Protein AF-A0A357JBP2-F1 (afdb_monomer_lite)

Structure (mmCIF, N/CA/C/O backbone):
data_AF-A0A357JBP2-F1
#
_entry.id   AF-A0A357JBP2-F1
#
loop_
_atom_site.group_PDB
_atom_site.id
_atom_site.type_symbol
_atom_site.label_atom_id
_atom_site.label_alt_id
_atom_site.label_comp_id
_atom_site.label_asym_id
_atom_site.label_entity_id
_atom_site.label_seq_id
_atom_site.pdbx_PDB_ins_code
_atom_site.Cartn_x
_atom_site.Cartn_y
_atom_site.Cartn_z
_atom_site.occupancy
_atom_site.B_iso_or_equiv
_atom_site.auth_seq_id
_atom_site.auth_comp_id
_atom_site.auth_asym_id
_atom_site.auth_atom_id
_atom_site.pdbx_PDB_model_num
ATOM 1 N N . MET A 1 1 ? -6.336 33.467 81.982 1.00 49.62 1 MET A N 1
ATOM 2 C CA . MET A 1 1 ? -6.677 32.393 81.023 1.00 49.62 1 MET A CA 1
ATOM 3 C C . MET A 1 1 ? -5.885 32.685 79.768 1.00 49.62 1 MET A C 1
ATOM 5 O O . MET A 1 1 ? -5.974 33.802 79.282 1.00 49.62 1 MET A O 1
ATOM 9 N N . GLU A 1 2 ? -5.009 31.774 79.361 1.00 56.03 2 GLU A N 1
ATOM 10 C CA . GLU A 1 2 ? -3.875 32.089 78.484 1.00 56.03 2 GLU A CA 1
ATOM 11 C C . GLU A 1 2 ? -4.088 31.458 77.103 1.00 56.03 2 GLU A C 1
ATOM 13 O O . GLU A 1 2 ? -4.082 30.233 76.974 1.00 56.03 2 GLU A O 1
ATOM 18 N N . ASN A 1 3 ? -4.324 32.297 76.090 1.00 63.47 3 ASN A N 1
ATOM 19 C CA . ASN A 1 3 ? -4.306 31.889 74.687 1.00 63.47 3 ASN A CA 1
ATOM 20 C C . ASN A 1 3 ? -2.860 31.546 74.328 1.00 63.47 3 ASN A C 1
ATOM 22 O O . ASN A 1 3 ? -1.986 32.405 74.440 1.00 63.47 3 ASN A O 1
ATOM 26 N N . LYS A 1 4 ? -2.599 30.299 73.929 1.00 71.81 4 LYS A N 1
ATOM 27 C CA . LYS A 1 4 ? -1.259 29.874 73.515 1.00 71.81 4 LYS A CA 1
ATOM 28 C C . LYS A 1 4 ? -1.169 29.940 71.998 1.00 71.81 4 LYS A C 1
ATOM 30 O O . LYS A 1 4 ? -1.856 29.197 71.300 1.00 71.81 4 LYS A O 1
ATOM 35 N N . GLU A 1 5 ? -0.350 30.862 71.510 1.00 77.62 5 GLU A N 1
ATOM 36 C CA . GLU A 1 5 ? -0.024 30.981 70.094 1.00 77.62 5 GLU A CA 1
ATOM 37 C C . GLU A 1 5 ? 1.179 30.088 69.788 1.00 77.62 5 GLU A C 1
ATOM 39 O O . GLU A 1 5 ? 2.221 30.187 70.438 1.00 77.62 5 GLU A O 1
ATOM 44 N N . PHE A 1 6 ? 1.019 29.187 68.821 1.00 79.25 6 PHE A N 1
ATOM 45 C CA . PHE A 1 6 ? 2.083 28.296 68.378 1.00 79.25 6 PHE A CA 1
ATOM 46 C C . PHE A 1 6 ? 2.501 28.688 66.969 1.00 79.25 6 PHE A C 1
ATOM 48 O O . PHE A 1 6 ? 1.655 28.837 66.086 1.00 79.25 6 PHE A O 1
ATOM 55 N N . GLN A 1 7 ? 3.807 28.832 66.763 1.00 85.12 7 GLN A N 1
ATOM 56 C CA . GLN A 1 7 ? 4.388 29.025 65.442 1.00 85.12 7 GLN A CA 1
ATOM 57 C C . GLN A 1 7 ? 5.210 27.798 65.070 1.00 85.12 7 GLN A C 1
ATOM 59 O O . GLN A 1 7 ? 5.987 27.296 65.884 1.00 85.12 7 GLN A O 1
ATOM 64 N N . TYR A 1 8 ? 5.031 27.312 63.847 1.00 83.62 8 TYR A N 1
ATOM 65 C CA . TYR A 1 8 ? 5.852 26.246 63.287 1.00 83.62 8 TYR A CA 1
ATOM 66 C C . TYR A 1 8 ? 6.175 26.544 61.825 1.00 83.62 8 TYR A C 1
ATOM 68 O O . TYR A 1 8 ? 5.462 27.286 61.152 1.00 83.62 8 TYR A O 1
ATOM 76 N N . ILE A 1 9 ? 7.273 25.962 61.353 1.00 83.75 9 ILE A N 1
ATOM 77 C CA . ILE A 1 9 ? 7.735 26.083 59.973 1.00 83.75 9 ILE A CA 1
ATOM 78 C C . ILE A 1 9 ? 7.529 24.727 59.297 1.00 83.75 9 ILE A C 1
ATOM 80 O O . ILE A 1 9 ? 7.880 23.693 59.872 1.00 83.75 9 ILE A O 1
ATOM 84 N N . ASP A 1 10 ? 6.918 24.716 58.115 1.00 86.44 10 ASP A N 1
ATOM 85 C CA . ASP A 1 10 ? 6.670 23.490 57.356 1.00 86.44 10 ASP A CA 1
ATOM 86 C C . ASP A 1 10 ? 7.909 23.022 56.560 1.00 86.44 10 ASP A C 1
ATOM 88 O O . ASP A 1 10 ? 8.952 23.678 56.523 1.00 86.44 10 ASP A O 1
ATOM 92 N N . SER A 1 11 ? 7.814 21.867 55.894 1.00 84.44 11 SER A N 1
ATOM 93 C CA . SER A 1 11 ? 8.909 21.344 55.058 1.00 84.44 11 SER A CA 1
ATOM 94 C C . SER A 1 11 ? 9.223 22.216 53.832 1.00 84.44 11 SER A C 1
ATOM 96 O O . SER A 1 11 ? 10.267 22.032 53.211 1.00 84.44 11 SER A O 1
ATOM 98 N N . GLY A 1 12 ? 8.342 23.160 53.489 1.00 84.94 12 GLY A N 1
ATOM 99 C CA . GLY A 1 12 ? 8.552 24.191 52.475 1.00 84.94 12 GLY A CA 1
ATOM 100 C C . GLY A 1 12 ? 9.218 25.462 53.013 1.00 84.94 12 GLY A C 1
ATOM 101 O O . GLY A 1 12 ? 9.387 26.413 52.252 1.00 84.94 12 GLY A O 1
ATOM 102 N N . ASN A 1 13 ? 9.623 25.479 54.288 1.00 79.44 13 ASN A N 1
ATOM 103 C CA . ASN A 1 13 ? 10.210 26.622 54.986 1.00 79.44 13 ASN A CA 1
ATOM 104 C C . ASN A 1 13 ? 9.254 27.830 55.114 1.00 79.44 13 ASN A C 1
ATOM 106 O O . ASN A 1 13 ? 9.693 28.980 55.156 1.00 79.44 13 ASN A O 1
ATOM 110 N N . VAL A 1 14 ? 7.943 27.575 55.171 1.00 83.75 14 VAL A N 1
ATOM 111 C CA . VAL A 1 14 ? 6.891 28.584 55.355 1.00 83.75 14 VAL A CA 1
ATOM 112 C C . VAL A 1 14 ? 6.437 28.595 56.815 1.00 83.75 14 VAL A C 1
ATOM 114 O O . VAL A 1 14 ? 6.138 27.550 57.391 1.00 83.75 14 VAL A O 1
ATOM 117 N N . SER A 1 15 ? 6.402 29.783 57.430 1.00 84.19 15 SER A N 1
ATOM 118 C CA . SER A 1 15 ? 5.982 29.954 58.828 1.00 84.19 15 SER A CA 1
ATOM 119 C C . SER A 1 15 ? 4.463 30.078 58.944 1.00 84.19 15 SER A C 1
ATOM 121 O O . SER A 1 15 ? 3.846 30.904 58.266 1.00 84.19 15 SER A O 1
ATOM 123 N N . HIS A 1 16 ? 3.867 29.289 59.836 1.00 83.62 16 HIS A N 1
ATOM 124 C CA . HIS A 1 16 ? 2.439 29.292 60.136 1.00 83.62 16 HIS A CA 1
ATOM 125 C C . HIS A 1 16 ? 2.202 29.556 61.625 1.00 83.62 16 HIS A C 1
ATOM 127 O O . HIS A 1 16 ? 2.835 28.930 62.477 1.00 83.62 16 HIS A O 1
ATOM 133 N N . SER A 1 17 ? 1.255 30.447 61.940 1.00 83.56 17 SER A N 1
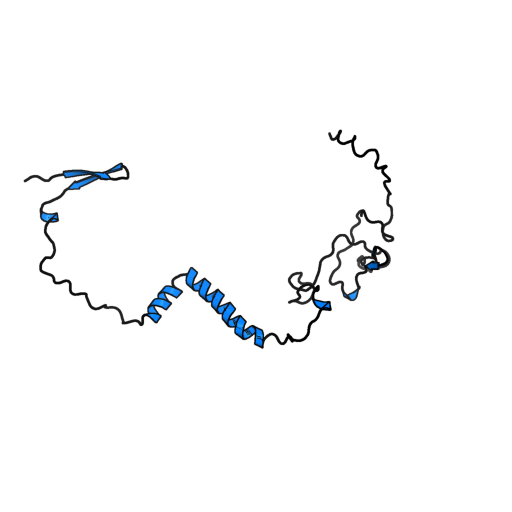ATOM 134 C CA . SER A 1 17 ? 0.765 30.673 63.302 1.00 83.56 17 SER A CA 1
ATOM 135 C C . SER A 1 17 ? -0.626 30.064 63.486 1.00 83.56 17 SER A C 1
ATOM 137 O O . SER A 1 17 ? -1.529 30.273 62.675 1.00 83.56 17 SER A O 1
ATOM 139 N N . ILE A 1 18 ? -0.802 29.287 64.556 1.00 81.94 18 ILE A N 1
ATOM 140 C CA . ILE A 1 18 ? -2.093 28.710 64.946 1.00 81.94 18 ILE A CA 1
ATOM 141 C C . ILE A 1 18 ? -2.422 29.174 66.363 1.00 81.94 18 ILE A C 1
ATOM 143 O O . ILE A 1 18 ? -1.622 29.027 67.292 1.00 81.94 18 ILE A O 1
ATOM 147 N N . ASN A 1 19 ? -3.629 29.711 66.526 1.00 81.75 19 ASN A N 1
ATOM 148 C CA . ASN A 1 19 ? -4.214 30.010 67.823 1.00 81.75 19 ASN A CA 1
ATOM 149 C C . ASN A 1 19 ? -5.161 28.864 68.196 1.00 81.75 19 ASN A C 1
ATOM 151 O O . ASN A 1 19 ? -6.136 28.629 67.488 1.00 81.75 19 ASN A O 1
ATOM 155 N N . LEU A 1 20 ? -4.837 28.124 69.258 1.00 79.88 20 LEU A N 1
ATOM 156 C CA . LEU A 1 20 ? -5.637 26.987 69.713 1.00 79.88 20 LEU A CA 1
ATOM 157 C C . LEU A 1 20 ? -6.434 27.382 70.953 1.00 79.88 20 LEU A C 1
ATOM 159 O O . LEU A 1 20 ? -5.846 27.703 71.992 1.00 79.88 20 LEU A O 1
ATOM 163 N N . ASN A 1 21 ? -7.761 27.304 70.873 1.00 78.88 21 ASN A N 1
ATOM 164 C CA . ASN A 1 21 ? -8.632 27.481 72.028 1.00 78.88 21 ASN A CA 1
ATOM 165 C C . ASN A 1 21 ? -9.033 26.114 72.615 1.00 78.88 21 ASN A C 1
ATOM 167 O O . ASN A 1 21 ? -9.069 25.094 71.929 1.00 78.88 21 ASN A O 1
ATOM 171 N N . LYS A 1 22 ? -9.371 26.064 73.910 1.00 74.56 22 LYS A N 1
ATOM 172 C CA . LYS A 1 22 ? -9.805 24.820 74.580 1.00 74.56 22 LYS A CA 1
ATOM 173 C C . LYS A 1 22 ? -11.053 24.199 73.942 1.00 74.56 22 LYS A C 1
ATOM 175 O O . LYS A 1 22 ? -11.245 22.990 74.049 1.00 74.56 22 LYS A O 1
ATOM 180 N N . ASP A 1 23 ? -11.888 25.014 73.304 1.00 73.56 23 ASP A N 1
ATOM 181 C CA . ASP A 1 23 ? -13.103 24.563 72.628 1.00 73.56 23 ASP A CA 1
ATOM 182 C C . ASP A 1 23 ? -12.827 23.784 71.330 1.00 73.56 23 ASP A C 1
ATOM 184 O O . ASP A 1 23 ? -13.651 22.949 70.961 1.00 73.56 23 ASP A O 1
ATOM 188 N N . ASP A 1 24 ? -11.654 23.955 70.706 1.00 72.06 24 ASP A N 1
ATOM 189 C CA . ASP A 1 24 ? -11.257 23.230 69.485 1.00 72.06 24 ASP A CA 1
ATOM 190 C C . ASP A 1 24 ? -10.966 21.744 69.753 1.00 72.06 24 ASP A C 1
ATOM 192 O O . ASP A 1 24 ? -10.962 20.917 68.842 1.00 72.06 24 ASP A O 1
ATOM 196 N N . PHE A 1 25 ? -10.761 21.385 71.024 1.00 74.62 25 PHE A N 1
ATOM 197 C CA . PHE A 1 25 ? -10.512 20.015 71.475 1.00 74.62 25 PHE A CA 1
ATOM 198 C C . PHE A 1 25 ? -11.756 19.335 72.058 1.00 74.62 25 PHE A C 1
ATOM 200 O O . PHE A 1 25 ? -11.659 18.251 72.640 1.00 74.62 25 PHE A O 1
ATOM 207 N N . LYS A 1 26 ? -12.942 19.941 71.925 1.00 75.19 26 LYS A N 1
ATOM 208 C CA . LYS A 1 26 ? -14.192 19.270 72.291 1.00 75.19 26 LYS A CA 1
ATOM 209 C C . LYS A 1 26 ? -14.502 18.183 71.263 1.00 75.19 26 LYS A C 1
ATOM 211 O O . LYS A 1 26 ? -14.691 18.462 70.084 1.00 75.19 26 LYS A O 1
ATOM 216 N N . LEU A 1 27 ? -14.583 16.933 71.722 1.00 71.94 27 LEU A N 1
ATOM 217 C CA . LEU A 1 27 ? -15.030 15.801 70.907 1.00 71.94 27 LEU A CA 1
ATOM 218 C C . LEU A 1 27 ? -16.454 16.073 70.401 1.00 71.94 27 LEU A C 1
ATOM 220 O O . LEU A 1 27 ? -17.400 16.106 71.184 1.00 71.94 27 LEU A O 1
ATOM 224 N N . VAL A 1 28 ? -16.602 16.297 69.093 1.00 67.12 28 VAL A N 1
ATOM 225 C CA . VAL A 1 28 ? -17.849 16.830 68.521 1.00 67.12 28 VAL A CA 1
ATOM 226 C C . VAL A 1 28 ? -19.005 15.820 68.576 1.00 67.12 28 VAL A C 1
ATOM 228 O O . VAL A 1 28 ? -20.157 16.245 68.596 1.00 67.12 28 VAL A O 1
ATOM 231 N N . GLN A 1 29 ? -18.764 14.501 68.629 1.00 65.62 29 GLN A N 1
ATOM 232 C CA . GLN A 1 29 ? -19.833 13.483 68.599 1.00 65.62 29 GLN A CA 1
ATOM 233 C C . GLN A 1 29 ? -19.404 12.179 69.294 1.00 65.62 29 GLN A C 1
ATOM 235 O O . GLN A 1 29 ? -18.714 11.368 68.687 1.00 65.62 29 GLN A O 1
ATOM 240 N N . ILE A 1 30 ? -19.828 11.956 70.544 1.00 62.16 30 ILE A N 1
ATOM 241 C CA . ILE A 1 30 ? -19.701 10.646 71.223 1.00 62.16 30 ILE A CA 1
ATOM 242 C C . ILE A 1 30 ? -21.011 9.838 71.115 1.00 62.16 30 ILE A C 1
ATOM 244 O O . ILE A 1 30 ? -20.968 8.618 71.005 1.00 62.16 30 ILE A O 1
ATOM 248 N N . ASP A 1 31 ? -22.168 10.506 71.023 1.00 59.72 31 ASP A N 1
ATOM 249 C CA . ASP A 1 31 ? -23.487 9.849 71.112 1.00 59.72 31 ASP A CA 1
ATOM 250 C C . ASP A 1 31 ? -24.209 9.615 69.777 1.00 59.72 31 ASP A C 1
ATOM 252 O O . ASP A 1 31 ? -25.361 9.176 69.749 1.00 59.72 31 ASP A O 1
ATOM 256 N N . LYS A 1 32 ? -23.571 9.896 68.635 1.00 61.53 32 LYS A N 1
ATOM 257 C CA . LYS A 1 32 ? -24.187 9.641 67.327 1.00 61.53 32 LYS A CA 1
ATOM 258 C C . LYS A 1 32 ? -23.645 8.344 66.742 1.00 61.53 32 LYS A C 1
ATOM 260 O O . LYS A 1 32 ? -22.562 8.327 66.169 1.00 61.53 32 LYS A O 1
ATOM 265 N N . SER A 1 33 ? -24.418 7.263 66.860 1.00 61.22 33 SER A N 1
ATOM 266 C CA . SER A 1 33 ? -24.166 6.032 66.104 1.00 61.22 33 SER A CA 1
ATOM 267 C C . SER A 1 33 ? -24.169 6.367 64.610 1.00 61.22 33 SER A C 1
ATOM 269 O O . SER A 1 33 ? -25.206 6.731 64.043 1.00 61.22 33 SER A O 1
ATOM 271 N N . ILE A 1 34 ? -22.996 6.305 63.978 1.00 64.69 34 ILE A N 1
ATOM 272 C CA . ILE A 1 34 ? -22.825 6.501 62.537 1.00 64.69 34 ILE A CA 1
ATOM 273 C C . ILE A 1 34 ? -23.333 5.227 61.858 1.00 64.69 34 ILE A C 1
ATOM 275 O O . ILE A 1 34 ? -22.569 4.340 61.491 1.00 64.69 34 ILE A O 1
ATOM 279 N N . HIS A 1 35 ? -24.652 5.097 61.738 1.00 68.75 35 HIS A N 1
ATOM 280 C CA . HIS A 1 35 ? -25.231 4.079 60.876 1.00 68.75 35 HIS A CA 1
ATOM 281 C C . HIS A 1 35 ? -25.009 4.491 59.422 1.00 68.75 35 HIS A C 1
ATOM 283 O O . HIS A 1 35 ? -25.384 5.597 59.025 1.00 68.75 35 HIS A O 1
ATOM 289 N N . ASP A 1 36 ? -24.397 3.595 58.647 1.00 65.12 36 ASP A N 1
ATOM 290 C CA . ASP A 1 36 ? -24.155 3.776 57.219 1.00 65.12 36 ASP A CA 1
ATOM 291 C C . ASP A 1 36 ? -25.476 4.131 56.521 1.00 65.12 36 ASP A C 1
ATOM 293 O O . ASP A 1 36 ? -26.457 3.376 56.535 1.00 65.12 36 ASP A O 1
ATOM 297 N N . THR A 1 37 ? -25.560 5.356 56.005 1.00 65.94 37 THR A N 1
ATOM 298 C CA . THR A 1 37 ? -26.790 5.855 55.401 1.00 65.94 37 THR A CA 1
ATOM 299 C C . THR A 1 37 ? -27.046 5.066 54.126 1.00 65.94 37 THR A C 1
ATOM 301 O O . THR A 1 37 ? -26.226 5.115 53.210 1.00 65.94 37 THR A O 1
ATOM 304 N N . LYS A 1 38 ? -28.191 4.372 54.033 1.00 65.44 38 LYS A N 1
ATOM 305 C CA . LYS A 1 38 ? -28.601 3.673 52.802 1.00 65.44 38 LYS A CA 1
ATOM 306 C C . LYS A 1 38 ? -28.376 4.579 51.589 1.00 65.44 38 LYS A C 1
ATOM 308 O O . LYS A 1 38 ? -28.862 5.714 51.570 1.00 65.44 38 LYS A O 1
ATOM 313 N N . PHE A 1 39 ? -27.640 4.074 50.596 1.00 61.91 39 PHE A N 1
ATOM 314 C CA . PHE A 1 39 ? -27.312 4.806 49.375 1.00 61.91 39 PHE A CA 1
ATOM 315 C C . PHE A 1 39 ? -28.575 5.453 48.786 1.00 61.91 39 PHE A C 1
ATOM 317 O O . PHE A 1 39 ? -29.502 4.767 48.366 1.00 61.91 39 PHE A O 1
ATOM 324 N N . LYS A 1 40 ? -28.611 6.791 48.754 1.00 64.81 40 LYS A N 1
ATOM 325 C CA . LYS A 1 40 ? -29.748 7.580 48.238 1.00 64.81 40 LYS A CA 1
ATOM 326 C C . LYS A 1 40 ? -29.894 7.512 46.713 1.00 64.81 40 LYS A C 1
ATOM 328 O O . LYS A 1 40 ? -30.864 8.018 46.153 1.00 64.81 40 LYS A O 1
ATOM 333 N N . ASN A 1 41 ? -28.918 6.916 46.037 1.00 69.56 41 ASN A N 1
ATOM 334 C CA . ASN A 1 41 ? -28.875 6.827 44.587 1.00 69.56 41 ASN A CA 1
ATOM 335 C C . ASN A 1 41 ? -29.636 5.591 44.113 1.00 69.56 41 ASN A C 1
ATOM 337 O O . ASN A 1 41 ? -29.655 4.565 44.789 1.00 69.56 41 ASN A O 1
ATOM 341 N N . LYS A 1 42 ? -30.248 5.681 42.926 1.00 74.62 42 LYS A N 1
ATOM 342 C CA . LYS A 1 42 ? -30.929 4.533 42.318 1.00 74.62 42 LYS A CA 1
ATOM 343 C C . LYS A 1 42 ? -29.958 3.343 42.264 1.00 74.62 42 LYS A C 1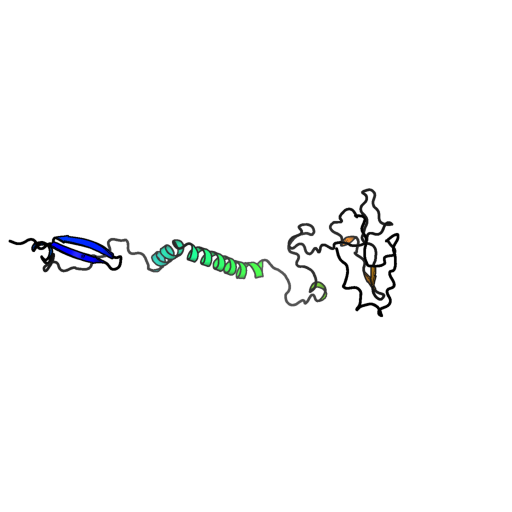
ATOM 345 O O . LYS A 1 42 ? -28.831 3.543 41.806 1.00 74.62 42 LYS A O 1
ATOM 350 N N . PRO A 1 43 ? -30.366 2.132 42.680 1.00 72.56 43 PRO A N 1
ATOM 351 C CA . PRO A 1 43 ? -29.519 0.955 42.556 1.00 72.56 43 PRO A CA 1
ATOM 352 C C . PRO A 1 43 ? -29.214 0.736 41.071 1.00 72.56 43 PRO A C 1
ATOM 354 O O . PRO A 1 43 ? -30.112 0.501 40.264 1.00 72.56 43 PRO A O 1
ATOM 357 N N . THR A 1 44 ? -27.949 0.881 40.685 1.00 75.62 44 THR A N 1
ATOM 358 C CA . THR A 1 44 ? -27.481 0.560 39.336 1.00 75.62 44 THR A CA 1
ATOM 359 C C . THR A 1 44 ? -26.697 -0.736 39.384 1.00 75.62 44 THR A C 1
ATOM 361 O O . THR A 1 44 ? -25.833 -0.898 40.241 1.00 75.62 44 THR A O 1
ATOM 364 N N . THR A 1 45 ? -26.955 -1.639 38.442 1.00 84.19 45 THR A N 1
ATOM 365 C CA . THR A 1 45 ? -26.152 -2.852 38.264 1.00 84.19 45 THR A CA 1
ATOM 366 C C . THR A 1 45 ? -24.678 -2.488 38.096 1.00 84.19 45 THR A C 1
ATOM 368 O O . THR A 1 45 ? -24.362 -1.548 37.361 1.00 84.19 45 THR A O 1
ATOM 371 N N . PHE A 1 46 ? -23.782 -3.259 38.721 1.00 83.94 46 PHE A N 1
ATOM 372 C CA . PHE A 1 46 ? -22.325 -3.090 38.617 1.00 83.94 46 PHE A CA 1
ATOM 373 C C . PHE A 1 46 ? -21.855 -2.893 37.171 1.00 83.94 46 PHE A C 1
ATOM 375 O O . PHE A 1 46 ? -21.047 -2.014 36.894 1.00 83.94 46 PHE A O 1
ATOM 382 N N . PHE A 1 47 ? -22.433 -3.646 36.232 1.00 86.25 47 PHE A N 1
ATOM 383 C CA . PHE A 1 47 ? -22.137 -3.535 34.805 1.00 86.25 47 PHE A CA 1
ATOM 384 C C . PHE A 1 47 ? -22.451 -2.152 34.216 1.00 86.25 47 PHE A C 1
ATOM 386 O O . PHE A 1 47 ? -21.644 -1.585 33.484 1.00 86.25 47 PHE A O 1
ATOM 393 N N . LYS A 1 48 ? -23.602 -1.568 34.570 1.00 86.62 48 LYS A N 1
ATOM 394 C CA . LYS A 1 48 ? -24.008 -0.240 34.092 1.00 86.62 48 LYS A CA 1
ATOM 395 C C . LYS A 1 48 ? -23.077 0.851 34.619 1.00 86.62 48 LYS A C 1
ATOM 397 O O . LYS A 1 48 ? -22.764 1.788 33.889 1.00 86.62 48 LYS A O 1
ATOM 402 N N . ASP A 1 49 ? -22.633 0.731 35.868 1.00 87.12 49 ASP A N 1
ATOM 403 C CA . ASP A 1 49 ? -21.678 1.676 36.449 1.00 87.12 49 ASP A CA 1
ATOM 404 C C . ASP A 1 49 ? -20.268 1.500 35.856 1.00 87.12 49 ASP A C 1
ATOM 406 O O . ASP A 1 49 ? -19.623 2.481 35.487 1.00 87.12 49 ASP A O 1
ATOM 410 N N . ALA A 1 50 ? -19.825 0.256 35.651 1.00 88.06 50 ALA A N 1
ATOM 411 C CA . ALA A 1 50 ? -18.559 -0.054 34.989 1.00 88.06 50 ALA A CA 1
ATOM 412 C C . ALA A 1 50 ? -18.515 0.485 33.549 1.00 88.06 50 ALA A C 1
ATOM 414 O O . ALA A 1 50 ? -17.562 1.176 33.194 1.00 88.06 50 ALA A O 1
ATOM 415 N N . LEU A 1 51 ? -19.569 0.275 32.751 1.00 89.38 51 LEU A N 1
ATOM 416 C CA . LEU A 1 51 ? -19.683 0.844 31.403 1.00 89.38 51 LEU A CA 1
ATOM 417 C C . LEU A 1 51 ? -19.688 2.372 31.420 1.00 89.38 51 LEU A C 1
ATOM 419 O O . LEU A 1 51 ? -19.032 3.005 30.598 1.00 89.38 51 LEU A O 1
ATOM 423 N N . LYS A 1 52 ? -20.381 2.993 32.379 1.00 88.31 52 LYS A N 1
ATOM 424 C CA . LYS A 1 52 ? -20.386 4.453 32.510 1.00 88.31 52 LYS A CA 1
ATOM 425 C C . LYS A 1 52 ? -18.983 5.001 32.788 1.00 88.31 52 LYS A C 1
ATOM 427 O O . LYS A 1 52 ? -18.616 6.035 32.233 1.00 88.31 52 LYS A O 1
ATOM 432 N N . ARG A 1 53 ? -18.190 4.322 33.623 1.00 88.50 53 ARG A N 1
ATOM 433 C CA . ARG A 1 53 ? -16.789 4.687 33.899 1.00 88.50 53 ARG A CA 1
ATOM 434 C C . ARG A 1 53 ? -15.881 4.406 32.699 1.00 88.50 53 ARG A C 1
ATOM 436 O O . ARG A 1 53 ? -15.038 5.242 32.387 1.00 88.50 53 ARG A O 1
ATOM 443 N N . PHE A 1 54 ? -16.110 3.298 31.997 1.00 89.06 54 PHE A N 1
ATOM 444 C CA . PHE A 1 54 ? -15.416 2.930 30.764 1.00 89.06 54 PHE A CA 1
ATOM 445 C C . PHE A 1 54 ? -15.607 3.993 29.673 1.00 89.06 54 PHE A C 1
ATOM 447 O O . PHE A 1 54 ? -14.628 4.538 29.171 1.00 89.06 54 PHE A O 1
ATOM 454 N N . CYS A 1 55 ? -16.853 4.385 29.386 1.00 88.69 55 CYS A N 1
ATOM 455 C CA . CYS A 1 55 ? -17.175 5.410 28.390 1.00 88.69 55 CYS A CA 1
ATOM 456 C C . CYS A 1 55 ? -16.688 6.818 28.770 1.00 88.69 55 CYS A C 1
ATOM 458 O O . CYS A 1 55 ? -16.487 7.659 27.899 1.00 88.69 55 CYS A O 1
ATOM 460 N N . LYS A 1 56 ? -16.496 7.103 30.063 1.00 90.56 56 LYS A N 1
ATOM 461 C CA . LYS A 1 56 ? -15.997 8.405 30.533 1.00 90.56 56 LYS A CA 1
ATOM 462 C C . LYS A 1 56 ? -14.483 8.560 30.328 1.00 90.56 56 LYS A C 1
ATOM 464 O O . LYS A 1 56 ? -13.996 9.687 30.245 1.00 90.56 56 LYS A O 1
ATOM 469 N N . ASN A 1 57 ? -13.735 7.459 30.237 1.00 93.00 57 ASN A N 1
ATOM 470 C CA . ASN A 1 57 ? -12.294 7.481 30.006 1.00 93.00 57 ASN A CA 1
ATOM 471 C C . ASN A 1 57 ? -11.978 7.460 28.500 1.00 93.00 57 ASN A C 1
ATOM 473 O O . ASN A 1 57 ? -12.154 6.438 27.841 1.00 93.00 57 ASN A O 1
ATOM 477 N N . LYS A 1 58 ? -11.434 8.568 27.973 1.00 92.38 58 LYS A N 1
ATOM 478 C CA . LYS A 1 58 ? -11.057 8.706 26.553 1.00 92.38 58 LYS A CA 1
ATOM 479 C C . LYS A 1 58 ? -10.113 7.595 26.073 1.00 92.38 58 LYS A C 1
ATOM 481 O O . LYS A 1 58 ? -10.315 7.074 24.986 1.00 92.38 58 LYS A O 1
ATOM 486 N N . SER A 1 59 ? -9.132 7.202 26.889 1.00 93.31 59 SER A N 1
ATOM 487 C CA . SER A 1 59 ? -8.180 6.134 26.540 1.00 93.31 59 SER A CA 1
ATOM 488 C C . SER A 1 59 ? -8.882 4.778 26.405 1.00 93.31 59 SER A C 1
ATOM 490 O O . SER A 1 59 ? -8.706 4.058 25.423 1.00 93.31 59 SER A O 1
ATOM 492 N N . SER A 1 60 ? -9.771 4.482 27.355 1.00 92.94 60 SER A N 1
ATOM 493 C CA . SER A 1 60 ? -10.546 3.241 27.382 1.00 92.94 60 SER A CA 1
ATOM 494 C C . SER A 1 60 ? -11.496 3.123 26.187 1.00 92.94 60 SER A C 1
ATOM 496 O O . SER A 1 60 ? -11.621 2.052 25.596 1.00 92.94 60 SER A O 1
ATOM 498 N N . VAL A 1 61 ? -12.129 4.232 25.792 1.00 94.50 61 VAL A N 1
ATOM 499 C CA . VAL A 1 61 ? -13.016 4.284 24.621 1.00 94.50 61 VAL A CA 1
ATOM 500 C C . VAL A 1 61 ? -12.242 4.053 23.327 1.00 94.50 61 VAL A C 1
ATOM 502 O O . VAL A 1 61 ? -12.669 3.237 22.515 1.00 94.50 61 VAL A O 1
ATOM 505 N N . THR A 1 62 ? -11.091 4.704 23.146 1.00 95.06 62 THR A N 1
ATOM 506 C CA . THR A 1 62 ? -10.256 4.506 21.951 1.00 95.06 62 THR A CA 1
ATOM 507 C C . THR A 1 62 ? -9.821 3.048 21.804 1.00 95.06 62 THR A C 1
ATOM 509 O O . THR A 1 62 ? -9.937 2.485 20.718 1.00 95.06 62 THR A O 1
ATOM 512 N N . GLY A 1 63 ? -9.394 2.404 22.896 1.00 95.38 63 GLY A N 1
ATOM 513 C CA . GLY A 1 63 ? -9.042 0.981 22.885 1.00 95.38 63 GLY A CA 1
ATOM 514 C C . GLY A 1 63 ? -10.215 0.079 22.486 1.00 95.38 63 GLY A C 1
ATOM 515 O O . GLY A 1 63 ? -10.048 -0.813 21.655 1.00 95.38 63 GLY A O 1
ATOM 516 N N . ALA A 1 64 ? -11.418 0.351 23.006 1.00 94.38 64 ALA A N 1
ATOM 517 C CA . ALA A 1 64 ? -12.630 -0.366 22.601 1.00 94.38 64 ALA A CA 1
ATOM 518 C C . ALA A 1 64 ? -12.953 -0.198 21.114 1.00 94.38 64 ALA A C 1
ATOM 520 O O . ALA A 1 64 ? -13.389 -1.157 20.489 1.00 94.38 64 ALA A O 1
ATOM 521 N N . ILE A 1 65 ? -12.750 0.993 20.546 1.00 95.62 65 ILE A N 1
ATOM 522 C CA . ILE A 1 65 ? -13.005 1.240 19.121 1.00 95.62 65 ILE A CA 1
ATOM 523 C C . ILE A 1 65 ? -12.036 0.428 18.261 1.00 95.62 65 ILE A C 1
ATOM 525 O O . ILE A 1 65 ? -12.480 -0.248 17.340 1.00 95.62 65 ILE A O 1
ATOM 529 N N . ILE A 1 66 ? -10.739 0.438 18.578 1.00 96.62 66 ILE A N 1
ATOM 530 C CA . ILE A 1 66 ? -9.730 -0.328 17.828 1.00 96.62 66 ILE A CA 1
ATOM 531 C C . ILE A 1 66 ? -10.053 -1.825 17.875 1.00 96.62 66 ILE A C 1
ATOM 533 O O . ILE A 1 66 ? -10.123 -2.477 16.835 1.00 96.62 66 ILE A O 1
ATOM 537 N N . LEU A 1 67 ? -10.312 -2.363 19.071 1.00 96.25 67 LEU A N 1
ATOM 538 C CA . LEU A 1 67 ? -10.680 -3.771 19.236 1.00 96.25 67 LEU A CA 1
ATOM 539 C C . LEU A 1 67 ? -12.009 -4.104 18.555 1.00 96.25 67 LEU A C 1
ATOM 541 O O . LEU A 1 67 ? -12.126 -5.155 17.933 1.00 96.25 67 LEU A O 1
ATOM 545 N N . GLY A 1 68 ? -12.992 -3.209 18.634 1.00 96.19 68 GLY A N 1
ATOM 546 C CA . GLY A 1 68 ? -14.279 -3.361 17.965 1.00 96.19 68 GLY A CA 1
ATOM 547 C C . GLY A 1 68 ? -14.133 -3.421 16.446 1.00 96.19 68 GLY A C 1
ATOM 548 O O . GLY A 1 68 ? -14.715 -4.298 15.819 1.00 96.19 68 GLY A O 1
A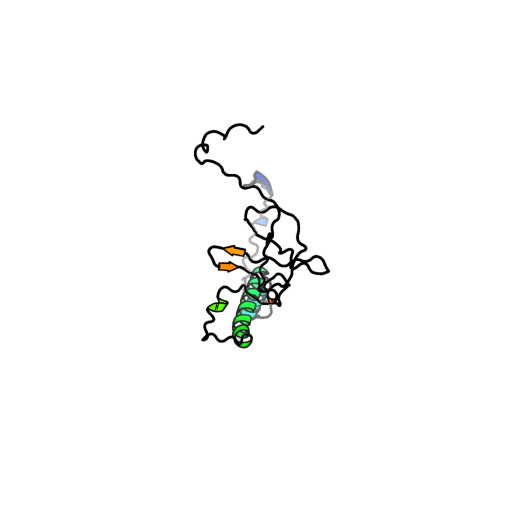TOM 549 N N . VAL A 1 69 ? -13.310 -2.550 15.857 1.00 96.88 69 VAL A N 1
ATOM 550 C CA . VAL A 1 69 ? -13.028 -2.546 14.414 1.00 96.88 69 VAL A CA 1
ATOM 551 C C . VAL A 1 69 ? -12.345 -3.844 13.984 1.00 96.88 69 VAL A C 1
ATOM 553 O O . VAL A 1 69 ? -12.783 -4.454 13.012 1.00 96.88 69 VAL A O 1
ATOM 556 N N . LEU A 1 70 ? -11.337 -4.315 14.725 1.00 96.00 70 LEU A N 1
ATOM 557 C CA . LEU A 1 70 ? -10.670 -5.593 14.442 1.00 96.00 70 LEU A CA 1
ATOM 558 C C . LEU A 1 70 ? -11.631 -6.781 14.544 1.00 96.00 70 LEU A C 1
ATOM 560 O O . LEU A 1 70 ? -11.612 -7.670 13.695 1.00 96.00 70 LEU A O 1
ATOM 564 N N . LEU A 1 71 ? -12.493 -6.782 15.562 1.00 96.38 71 LEU A N 1
ATOM 565 C CA . LEU A 1 71 ? -13.481 -7.834 15.763 1.00 96.38 71 LEU A CA 1
ATOM 566 C C . LEU A 1 71 ? -14.503 -7.861 14.624 1.00 96.38 71 LEU A C 1
ATOM 568 O O . LEU A 1 71 ? -14.792 -8.930 14.098 1.00 96.38 71 LEU A O 1
ATOM 572 N N . VAL A 1 72 ? -15.002 -6.700 14.195 1.00 96.12 72 VAL A N 1
ATOM 573 C CA . VAL A 1 72 ? -15.908 -6.598 13.043 1.00 96.12 72 VAL A CA 1
ATOM 574 C C . VAL A 1 72 ? -15.212 -7.059 11.760 1.00 96.12 72 VAL A C 1
ATOM 576 O O . VAL A 1 72 ? -15.766 -7.884 11.039 1.00 96.12 72 VAL A O 1
A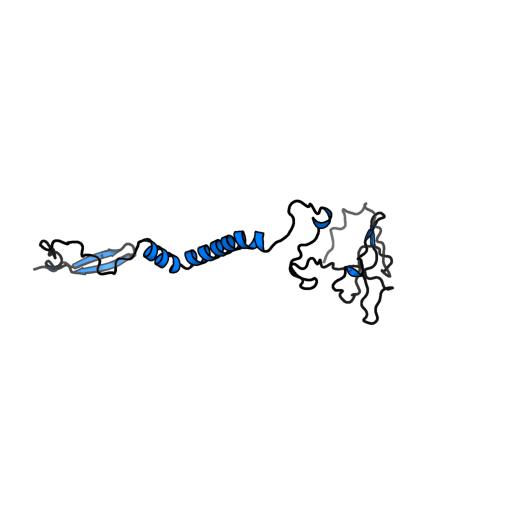TOM 579 N N . LEU A 1 73 ? -13.985 -6.601 11.495 1.00 94.19 73 LEU A N 1
ATOM 580 C CA . LEU A 1 73 ? -13.198 -7.026 10.331 1.00 94.19 73 LEU A CA 1
ATOM 581 C C . LEU A 1 73 ? -12.961 -8.543 10.312 1.00 94.19 73 LEU A C 1
ATOM 583 O O . LEU A 1 73 ? -13.050 -9.139 9.249 1.00 94.19 73 LEU A O 1
ATOM 587 N N . SER A 1 74 ? -12.743 -9.189 11.460 1.00 93.31 74 SER A N 1
ATOM 588 C CA . SER A 1 74 ? -12.551 -10.647 11.544 1.00 93.31 74 SER A CA 1
ATOM 589 C C . SER A 1 74 ? -13.733 -11.448 10.980 1.00 93.31 74 SER A C 1
ATOM 591 O O . SER A 1 74 ? -13.536 -12.485 10.354 1.00 93.31 74 SER A O 1
ATOM 593 N N . PHE A 1 75 ? -14.963 -10.952 11.149 1.00 93.00 75 PHE A N 1
ATOM 594 C CA . PHE A 1 75 ? -16.158 -11.587 10.585 1.00 93.00 75 PHE A CA 1
ATOM 595 C C . PHE A 1 75 ? -16.487 -11.094 9.173 1.00 93.00 75 PHE A C 1
ATOM 597 O O . PHE A 1 75 ? -16.986 -11.862 8.356 1.00 93.00 75 PHE A O 1
ATOM 604 N N . VAL A 1 76 ? -16.224 -9.818 8.876 1.00 92.69 76 VAL A N 1
ATOM 605 C CA . VAL A 1 76 ? -16.555 -9.213 7.578 1.00 92.69 76 VAL A CA 1
ATOM 606 C C . VAL A 1 76 ? -15.573 -9.639 6.486 1.00 92.69 76 VAL A C 1
ATOM 608 O O . VAL A 1 76 ? -16.005 -9.905 5.370 1.00 92.69 76 VAL A O 1
ATOM 611 N N . LEU A 1 77 ? -14.273 -9.738 6.781 1.00 88.81 77 LEU A N 1
ATOM 612 C CA . LEU A 1 77 ? -13.239 -10.048 5.785 1.00 88.81 77 LEU A CA 1
ATOM 613 C C . LEU A 1 77 ? -13.430 -11.421 5.116 1.00 88.81 77 LEU A C 1
ATOM 615 O O . LEU A 1 77 ? -13.392 -11.449 3.888 1.00 88.81 77 LEU A O 1
ATOM 619 N N . PRO A 1 78 ? -13.709 -12.529 5.838 1.00 86.06 78 PRO A N 1
ATOM 620 C CA . PRO A 1 78 ? -13.951 -13.827 5.201 1.00 86.06 78 PRO A CA 1
ATOM 621 C C . PRO A 1 78 ? -15.180 -13.850 4.283 1.00 86.06 78 PRO A C 1
ATOM 623 O O . PRO A 1 78 ? -15.247 -14.661 3.370 1.00 86.06 78 PRO A O 1
ATOM 626 N N . VAL A 1 79 ? -16.163 -12.976 4.526 1.00 86.75 79 VAL A N 1
ATOM 627 C CA . VAL A 1 79 ? -17.383 -12.878 3.705 1.00 86.75 79 VAL A CA 1
ATOM 628 C C . VAL A 1 79 ? -17.181 -11.933 2.520 1.00 86.75 79 VAL A C 1
ATOM 630 O O . VAL A 1 79 ? -17.710 -12.172 1.439 1.00 86.75 79 VAL A O 1
ATOM 633 N N . ALA A 1 80 ? -16.427 -10.849 2.714 1.00 85.38 80 ALA A N 1
ATOM 634 C CA . ALA A 1 80 ? -16.190 -9.830 1.696 1.00 85.38 80 ALA A CA 1
ATOM 635 C C . ALA A 1 80 ? -15.127 -10.239 0.665 1.00 85.38 80 ALA A C 1
ATOM 637 O O . ALA A 1 80 ? -15.121 -9.711 -0.446 1.00 85.38 80 ALA A O 1
ATOM 638 N N . ILE A 1 81 ? -14.217 -11.143 1.030 1.00 82.69 81 ILE A N 1
ATOM 639 C CA . ILE A 1 81 ? -13.081 -11.544 0.205 1.00 82.69 81 ILE A CA 1
ATOM 640 C C . ILE A 1 81 ? -13.300 -12.976 -0.288 1.00 82.69 81 ILE A C 1
ATOM 642 O O . ILE A 1 81 ? -13.148 -13.929 0.466 1.00 82.69 81 ILE A O 1
ATOM 646 N N . SER A 1 82 ? -13.626 -13.131 -1.571 1.00 73.94 82 SER A N 1
ATOM 647 C CA . SER A 1 82 ? -13.831 -14.438 -2.219 1.00 73.94 82 SER A CA 1
ATOM 648 C C . SER A 1 82 ? -12.567 -14.961 -2.914 1.00 73.94 82 SER A C 1
ATOM 650 O O . SER A 1 82 ? -12.654 -15.502 -4.015 1.00 73.94 82 SER A O 1
ATOM 652 N N . TYR A 1 83 ? -11.388 -14.751 -2.322 1.00 75.19 83 TYR A N 1
ATOM 653 C CA . TYR A 1 83 ? -10.143 -15.286 -2.881 1.00 75.19 83 TYR A CA 1
ATOM 654 C C . TYR A 1 83 ? -9.903 -16.708 -2.382 1.00 75.19 83 TYR A C 1
ATOM 656 O O . TYR A 1 83 ? -10.053 -16.995 -1.194 1.00 75.19 83 TYR A O 1
ATOM 664 N N . ASP A 1 84 ? -9.536 -17.581 -3.314 1.00 76.12 84 ASP A N 1
ATOM 665 C CA . ASP A 1 84 ? -9.194 -18.969 -3.044 1.00 76.12 84 ASP A CA 1
ATOM 666 C C . ASP A 1 84 ? -7.834 -19.048 -2.326 1.00 76.12 84 ASP A C 1
ATOM 668 O O . ASP A 1 84 ? -6.846 -18.456 -2.768 1.00 76.12 84 ASP A O 1
ATOM 672 N N . VAL A 1 85 ? -7.797 -19.749 -1.191 1.00 73.50 85 VAL A N 1
ATOM 673 C CA . VAL A 1 85 ? -6.583 -19.958 -0.383 1.00 73.50 85 VAL A CA 1
ATOM 674 C C . VAL A 1 85 ? -5.804 -21.204 -0.807 1.00 73.50 85 VAL A C 1
ATOM 676 O O . VAL A 1 85 ? -4.636 -21.344 -0.438 1.00 73.50 85 VAL A O 1
ATOM 679 N N . ASP A 1 86 ? -6.419 -22.089 -1.591 1.00 80.12 86 ASP A N 1
ATOM 680 C CA . ASP A 1 86 ? -5.825 -23.353 -2.023 1.00 80.12 86 ASP A CA 1
ATOM 681 C C . ASP A 1 86 ? -4.939 -23.161 -3.265 1.00 80.12 86 ASP A C 1
ATOM 683 O O . ASP A 1 86 ? -3.955 -23.879 -3.467 1.00 80.12 86 ASP A O 1
ATOM 687 N N . THR A 1 87 ? -5.229 -22.147 -4.083 1.00 81.06 87 THR A N 1
ATOM 688 C CA . THR A 1 87 ? -4.454 -21.829 -5.288 1.00 81.06 87 THR A CA 1
ATOM 689 C C . THR A 1 87 ? -3.256 -20.932 -4.985 1.00 81.06 87 THR A C 1
ATOM 691 O O . THR A 1 87 ? -3.394 -19.770 -4.602 1.00 81.06 87 THR A O 1
ATOM 694 N N . GLN A 1 88 ? -2.053 -21.455 -5.215 1.00 76.00 88 GLN A N 1
ATOM 695 C CA . GLN A 1 88 ? -0.820 -20.673 -5.147 1.00 76.00 88 GLN A CA 1
ATOM 696 C C . GLN A 1 88 ? -0.580 -19.947 -6.477 1.00 76.00 88 GLN A C 1
ATOM 698 O O . GLN A 1 88 ? -0.568 -20.577 -7.534 1.00 76.00 88 GLN A O 1
ATOM 703 N N . HIS A 1 89 ? -0.319 -18.639 -6.417 1.00 77.81 89 HIS A N 1
ATOM 704 C CA . HIS A 1 89 ? -0.005 -17.798 -7.577 1.00 77.81 89 HIS A CA 1
ATOM 705 C C . HIS A 1 89 ? 1.475 -17.360 -7.537 1.00 77.81 89 HIS A C 1
ATOM 707 O O . HIS A 1 89 ? 1.775 -16.205 -7.232 1.00 77.81 89 HIS A O 1
ATOM 713 N N . PRO A 1 90 ? 2.445 -18.255 -7.823 1.00 78.44 90 PRO A N 1
ATOM 714 C CA . PRO A 1 90 ? 3.876 -17.955 -7.672 1.00 78.44 90 PRO A CA 1
ATOM 715 C C . PRO A 1 90 ? 4.361 -16.822 -8.590 1.00 78.44 90 PRO A C 1
ATOM 717 O O . PRO A 1 90 ? 5.307 -16.117 -8.250 1.00 78.44 90 PRO A O 1
ATOM 720 N N . ALA A 1 91 ? 3.698 -16.610 -9.732 1.00 76.19 91 ALA A N 1
ATOM 721 C CA . ALA A 1 91 ? 3.997 -15.502 -10.639 1.00 76.19 91 ALA A CA 1
ATOM 722 C C . ALA A 1 91 ? 3.612 -14.125 -10.061 1.00 76.19 91 ALA A C 1
ATOM 724 O O . ALA A 1 91 ? 4.165 -13.109 -10.473 1.00 76.19 91 ALA A O 1
ATOM 725 N N . GLU A 1 92 ? 2.690 -14.086 -9.097 1.00 73.12 92 GLU A N 1
ATOM 726 C CA . GLU A 1 92 ? 2.154 -12.854 -8.511 1.00 73.12 92 GLU A CA 1
ATOM 727 C C . GLU A 1 92 ? 2.855 -12.471 -7.202 1.00 73.12 92 GLU A C 1
ATOM 729 O O . GLU A 1 92 ? 2.667 -11.368 -6.695 1.00 73.12 92 GLU A O 1
ATOM 734 N N . GLN A 1 93 ? 3.725 -13.340 -6.677 1.00 74.88 93 GLN A N 1
ATOM 735 C CA . GLN A 1 93 ? 4.408 -13.149 -5.393 1.00 74.88 93 GLN A CA 1
ATOM 736 C C . GLN A 1 93 ? 5.268 -11.873 -5.343 1.00 74.88 93 GLN A C 1
ATOM 738 O O . GLN A 1 93 ? 5.467 -11.300 -4.272 1.00 74.88 93 GLN A O 1
ATOM 743 N N . PHE A 1 94 ? 5.776 -11.428 -6.494 1.00 77.44 94 PHE A N 1
ATOM 744 C CA . PHE A 1 94 ? 6.608 -10.228 -6.615 1.00 77.44 94 PHE A CA 1
ATOM 745 C C . PHE A 1 94 ? 5.862 -9.033 -7.218 1.00 77.44 94 PHE A C 1
ATOM 747 O O . PHE A 1 94 ? 6.491 -8.019 -7.527 1.00 77.44 94 PHE A O 1
ATOM 754 N N . LEU A 1 95 ? 4.540 -9.131 -7.403 1.00 80.25 95 LEU A N 1
ATOM 755 C CA . LEU A 1 95 ? 3.752 -7.997 -7.864 1.00 80.25 95 LEU A CA 1
ATOM 756 C C . LEU A 1 95 ? 3.539 -6.999 -6.718 1.00 80.25 95 LEU A C 1
ATOM 758 O O . LEU A 1 95 ? 3.300 -7.392 -5.573 1.00 80.25 95 LEU A O 1
ATOM 762 N N . PRO A 1 96 ? 3.619 -5.691 -7.003 1.00 81.62 96 PRO A N 1
ATOM 763 C CA . PRO A 1 96 ? 3.306 -4.673 -6.014 1.00 81.62 96 PRO A CA 1
ATOM 764 C C . PRO A 1 96 ? 1.833 -4.779 -5.575 1.00 81.62 96 PRO A C 1
ATOM 766 O O . PRO A 1 96 ? 0.963 -5.098 -6.391 1.00 81.62 96 PRO A O 1
ATOM 769 N N . PRO A 1 97 ? 1.525 -4.480 -4.300 1.00 77.94 97 PRO A N 1
ATOM 770 C CA . PRO A 1 97 ? 0.164 -4.562 -3.789 1.00 77.94 97 PRO A CA 1
ATOM 771 C C . PRO A 1 97 ? -0.753 -3.579 -4.525 1.00 77.94 97 PRO A C 1
ATOM 773 O O . PRO A 1 97 ? -0.454 -2.387 -4.652 1.00 77.94 97 PRO A O 1
ATOM 776 N N . LYS A 1 98 ? -1.897 -4.092 -4.982 1.00 85.12 98 LYS A N 1
ATOM 777 C CA . LYS A 1 98 ? -2.909 -3.346 -5.727 1.00 85.12 98 LYS A CA 1
ATOM 778 C C . LYS A 1 98 ? -4.257 -3.454 -5.025 1.00 85.12 98 LYS A C 1
ATOM 780 O O . LYS A 1 98 ? -4.883 -4.507 -5.021 1.00 85.12 98 LYS A O 1
ATOM 785 N N . LEU A 1 99 ? -4.699 -2.344 -4.450 1.00 82.56 99 LEU A N 1
ATOM 786 C CA . LEU A 1 99 ? -6.042 -2.153 -3.910 1.00 82.56 99 LEU A CA 1
ATOM 787 C C . LEU A 1 99 ? -6.882 -1.222 -4.799 1.00 82.56 99 LEU A C 1
ATOM 789 O O . LEU A 1 99 ? -8.095 -1.389 -4.891 1.00 82.56 99 LEU A O 1
ATOM 793 N N . PHE A 1 100 ? -6.242 -0.266 -5.477 1.00 84.38 100 PHE A N 1
ATOM 794 C CA . PHE A 1 100 ? -6.894 0.722 -6.337 1.00 84.38 100 PHE A CA 1
ATOM 795 C C . PHE A 1 100 ? -6.534 0.534 -7.817 1.00 84.38 100 PHE A C 1
ATOM 797 O O . PHE A 1 100 ? -5.635 -0.226 -8.181 1.00 84.38 100 PHE A O 1
ATOM 804 N N . SER A 1 101 ? -7.274 1.220 -8.692 1.00 84.00 101 SER A N 1
ATOM 805 C CA . SER A 1 101 ? -6.938 1.276 -10.120 1.00 84.00 101 SER A CA 1
ATOM 806 C C . SER A 1 101 ? -5.620 2.020 -10.334 1.00 84.00 101 SER A C 1
ATOM 808 O O . SER A 1 101 ? -5.300 2.934 -9.579 1.00 84.00 101 SER A O 1
ATOM 810 N N . ALA A 1 102 ? -4.877 1.628 -11.370 1.00 82.69 102 ALA A N 1
ATOM 811 C CA . ALA A 1 102 ? -3.575 2.204 -11.692 1.00 82.69 102 ALA A CA 1
ATOM 812 C C . ALA A 1 102 ? -3.653 3.732 -11.881 1.00 82.69 102 ALA A C 1
ATOM 814 O O . ALA A 1 102 ? -4.548 4.220 -12.572 1.00 82.69 102 ALA A O 1
ATOM 815 N N . GLY A 1 103 ? -2.701 4.471 -11.301 1.00 77.19 103 GLY A N 1
ATOM 816 C CA . GLY A 1 103 ? -2.539 5.916 -11.485 1.00 77.19 103 GLY A CA 1
ATOM 817 C C . GLY A 1 103 ? -2.825 6.773 -10.249 1.00 77.19 103 GLY A C 1
ATOM 818 O O . GLY A 1 103 ? -2.678 7.991 -10.326 1.00 77.19 103 GLY A O 1
ATOM 819 N N . THR A 1 104 ? -3.210 6.183 -9.112 1.00 79.00 104 THR A N 1
ATOM 820 C CA . THR A 1 104 ? -3.407 6.928 -7.853 1.00 79.00 104 THR A CA 1
ATOM 821 C C . THR A 1 104 ? -2.102 7.137 -7.080 1.00 79.00 104 THR A C 1
ATOM 823 O O . THR A 1 104 ? -2.057 7.985 -6.190 1.00 79.00 104 THR A O 1
ATOM 826 N N . GLY A 1 105 ? -1.045 6.373 -7.386 1.00 76.44 105 GLY A N 1
ATOM 827 C CA . GLY A 1 105 ? 0.256 6.419 -6.710 1.00 76.44 105 GLY A CA 1
ATOM 828 C C . GLY A 1 105 ? 0.249 5.873 -5.277 1.00 76.44 105 GLY A C 1
ATOM 829 O O . GLY A 1 105 ? 1.290 5.844 -4.621 1.00 76.44 105 GLY A O 1
ATOM 830 N N . PHE A 1 106 ? -0.905 5.427 -4.776 1.00 83.81 106 PHE A N 1
ATOM 831 C CA . PHE A 1 106 ? -1.059 4.808 -3.465 1.00 83.81 106 PHE A CA 1
ATOM 832 C C . PHE A 1 106 ? -1.801 3.488 -3.625 1.00 83.81 106 PHE A C 1
ATOM 834 O O . PHE A 1 106 ? -2.975 3.488 -3.985 1.00 83.81 106 PHE A O 1
ATOM 841 N N . TRP A 1 107 ? -1.113 2.376 -3.344 1.00 84.75 107 TRP A N 1
ATOM 842 C CA . TRP A 1 107 ? -1.671 1.015 -3.385 1.00 84.75 107 TRP A CA 1
ATOM 843 C C . TRP A 1 107 ? -2.367 0.685 -4.715 1.00 84.75 107 TRP A C 1
ATOM 845 O O . TRP A 1 107 ? -3.428 0.067 -4.739 1.00 84.75 107 TRP A O 1
ATOM 855 N N . ASP A 1 108 ? -1.795 1.106 -5.837 1.00 86.81 108 ASP A N 1
ATOM 856 C CA . ASP A 1 108 ? -2.350 0.896 -7.179 1.00 86.81 108 ASP A CA 1
ATOM 857 C C . ASP A 1 108 ? -1.552 -0.105 -8.024 1.00 86.81 108 ASP A C 1
ATOM 859 O O . ASP A 1 108 ? -1.825 -0.287 -9.211 1.00 86.81 108 ASP A O 1
ATOM 863 N N . GLY A 1 109 ? -0.575 -0.777 -7.409 1.00 86.12 109 GLY A N 1
ATOM 864 C CA . GLY A 1 109 ? 0.294 -1.730 -8.087 1.00 86.12 109 GLY A CA 1
ATOM 865 C C . GLY A 1 109 ? 1.237 -1.095 -9.114 1.00 86.12 109 GLY A C 1
ATOM 866 O O . GLY A 1 109 ? 1.718 -1.803 -9.996 1.00 86.12 109 GLY A O 1
ATOM 867 N N . THR A 1 110 ? 1.495 0.215 -9.050 1.00 86.81 110 THR A N 1
ATOM 868 C CA . THR A 1 110 ? 2.420 0.896 -9.968 1.00 86.81 110 THR A CA 1
ATOM 869 C C . THR A 1 110 ? 3.776 1.175 -9.314 1.00 86.81 110 THR A C 1
ATOM 871 O O . THR A 1 110 ? 3.885 1.315 -8.096 1.00 86.81 110 THR A O 1
ATOM 874 N N . VAL A 1 111 ? 4.837 1.228 -10.128 1.00 83.81 111 VAL A N 1
ATOM 875 C CA . VAL A 1 111 ? 6.201 1.563 -9.689 1.00 83.81 111 VAL A CA 1
ATOM 876 C C . VAL A 1 111 ? 6.740 2.682 -10.569 1.00 83.81 111 VAL A C 1
ATOM 878 O O . VAL A 1 111 ? 6.738 2.578 -11.795 1.00 83.81 111 VAL A O 1
ATOM 881 N N . GLU A 1 112 ? 7.225 3.753 -9.942 1.00 85.44 112 GLU A N 1
ATOM 882 C CA . GLU A 1 112 ? 7.841 4.867 -10.657 1.00 85.44 112 GLU A CA 1
ATOM 883 C C . GLU A 1 112 ? 9.317 4.565 -10.951 1.00 85.44 112 GLU A C 1
ATOM 885 O O . GLU A 1 112 ? 10.129 4.366 -10.045 1.00 85.44 112 GLU A O 1
ATOM 890 N N . TYR A 1 113 ? 9.688 4.593 -12.231 1.00 85.56 113 TYR A N 1
ATOM 891 C CA . TYR A 1 113 ? 11.078 4.509 -12.663 1.00 85.56 113 TYR A CA 1
ATOM 892 C C . TYR A 1 113 ? 11.575 5.880 -13.120 1.00 85.56 113 TYR A C 1
ATOM 894 O O . TYR A 1 113 ? 11.041 6.468 -14.057 1.00 85.56 113 TYR A O 1
ATOM 902 N N . LYS A 1 114 ? 12.646 6.370 -12.489 1.00 87.00 114 LYS A N 1
ATOM 903 C CA . LYS A 1 114 ? 13.294 7.644 -12.837 1.00 87.00 114 LYS A CA 1
ATOM 904 C C . LYS A 1 114 ? 14.543 7.409 -13.684 1.00 87.00 114 LYS A C 1
ATOM 906 O O . LYS A 1 114 ? 15.151 6.342 -13.616 1.00 87.00 114 LYS A O 1
ATOM 911 N N . ASN A 1 115 ? 14.930 8.423 -14.462 1.00 85.00 115 ASN A N 1
ATOM 912 C CA . ASN A 1 115 ? 16.160 8.447 -15.267 1.00 85.00 115 ASN A CA 1
ATOM 913 C C . ASN A 1 115 ? 16.282 7.276 -16.260 1.00 85.00 115 ASN A C 1
ATOM 915 O O . ASN A 1 115 ? 17.361 6.715 -16.455 1.00 85.00 115 ASN A O 1
ATOM 919 N N . LYS A 1 116 ? 15.163 6.884 -16.876 1.00 86.38 116 LYS A N 1
ATOM 920 C CA . LYS A 1 116 ? 15.165 5.920 -17.979 1.00 86.38 116 LYS A CA 1
ATOM 921 C C . LYS A 1 116 ? 15.455 6.642 -19.289 1.00 86.38 116 LYS A C 1
ATOM 923 O O . LYS A 1 116 ? 14.935 7.726 -19.533 1.00 86.38 116 LYS A O 1
ATOM 928 N N . ILE A 1 117 ? 16.310 6.035 -20.106 1.00 84.94 117 ILE A N 1
ATOM 929 C CA . ILE A 1 117 ? 16.710 6.586 -21.401 1.00 84.94 117 ILE A CA 1
ATOM 930 C C . ILE A 1 117 ? 15.537 6.415 -22.364 1.00 84.94 117 ILE A C 1
ATOM 932 O O . ILE A 1 117 ? 15.026 5.306 -22.517 1.00 84.94 117 ILE A O 1
ATOM 936 N N . ALA A 1 118 ? 15.108 7.510 -22.984 1.00 87.12 118 ALA A N 1
ATOM 937 C CA . ALA A 1 118 ? 14.023 7.502 -23.954 1.00 87.12 118 ALA A CA 1
ATOM 938 C C . ALA A 1 118 ? 14.541 7.193 -25.367 1.00 87.12 118 ALA A C 1
ATOM 940 O O . ALA A 1 118 ? 15.636 7.619 -25.731 1.00 87.12 118 ALA A O 1
ATOM 941 N N . ASP A 1 119 ? 13.751 6.470 -26.159 1.00 88.44 119 ASP A N 1
ATOM 942 C CA . ASP A 1 119 ? 14.056 6.182 -27.560 1.00 88.44 119 ASP A CA 1
ATOM 943 C C . ASP A 1 119 ? 13.566 7.331 -28.469 1.00 88.44 119 ASP A C 1
ATOM 945 O O . ASP A 1 119 ? 12.349 7.561 -28.552 1.00 88.44 119 ASP A O 1
ATOM 949 N N . PRO A 1 120 ? 14.473 8.027 -29.189 1.00 84.62 120 PRO A N 1
ATOM 950 C CA . PRO A 1 120 ? 14.134 9.080 -30.145 1.00 84.62 120 PRO A CA 1
ATOM 951 C C . PRO A 1 120 ? 13.173 8.676 -31.254 1.00 84.62 120 PRO A C 1
ATOM 953 O O . PRO A 1 120 ? 12.413 9.517 -31.733 1.00 84.62 120 PRO A O 1
ATOM 956 N N . SER A 1 121 ? 13.143 7.399 -31.612 1.00 84.56 121 SER A N 1
ATOM 957 C CA . SER A 1 121 ? 12.304 6.864 -32.685 1.00 84.56 121 SER A CA 1
ATOM 958 C C . SER A 1 121 ? 10.827 6.778 -32.295 1.00 84.56 121 SER A C 1
ATOM 960 O O . SER A 1 121 ? 9.963 6.686 -33.162 1.00 84.56 121 SER A O 1
ATOM 962 N N . THR A 1 122 ? 10.521 6.810 -30.994 1.00 85.50 122 THR A N 1
ATOM 963 C CA . THR A 1 122 ? 9.158 6.644 -30.457 1.00 85.50 122 THR A CA 1
ATOM 964 C C . THR A 1 122 ? 8.459 7.955 -30.110 1.00 85.50 122 THR A C 1
ATOM 966 O O . THR A 1 122 ? 7.440 7.943 -29.419 1.00 85.50 122 THR A O 1
ATOM 969 N N . LYS A 1 123 ? 9.012 9.086 -30.558 1.00 86.06 123 LYS A N 1
ATOM 970 C CA . LYS A 1 123 ? 8.477 10.413 -30.265 1.00 86.06 123 LYS A CA 1
ATOM 971 C C . LYS A 1 123 ? 7.051 10.563 -30.806 1.00 86.06 123 LYS A C 1
ATOM 973 O O . LYS A 1 123 ? 6.831 10.428 -32.008 1.00 86.06 123 LYS A O 1
ATOM 978 N N . ASP A 1 124 ? 6.111 10.875 -29.921 1.00 85.44 124 ASP A N 1
ATOM 979 C CA . ASP A 1 124 ? 4.733 11.192 -30.293 1.00 85.44 124 ASP A CA 1
ATOM 980 C C . ASP A 1 124 ? 4.572 12.664 -30.730 1.00 85.44 124 ASP A C 1
ATOM 982 O O . ASP A 1 124 ? 5.483 13.491 -30.602 1.00 85.44 124 ASP A O 1
ATOM 986 N N . GLU A 1 125 ? 3.385 13.007 -31.235 1.00 86.44 125 GLU A N 1
ATOM 987 C CA . GLU A 1 125 ? 3.026 14.369 -31.665 1.00 86.44 125 GLU A CA 1
ATOM 988 C C . GLU A 1 125 ? 3.105 15.405 -30.525 1.00 86.44 125 GLU A C 1
ATOM 990 O O . GLU A 1 125 ? 3.343 16.589 -30.762 1.00 86.44 125 GLU A O 1
ATOM 995 N N . ASN A 1 126 ? 2.965 14.957 -29.276 1.00 84.25 126 ASN A N 1
ATOM 996 C CA . ASN A 1 126 ? 2.971 15.779 -28.067 1.00 84.25 126 ASN A CA 1
ATOM 997 C C . ASN A 1 126 ? 4.371 15.895 -27.420 1.00 84.25 126 ASN A C 1
ATOM 999 O O . ASN A 1 126 ? 4.535 16.574 -26.396 1.00 84.25 126 ASN A O 1
ATOM 1003 N N . GLY A 1 127 ? 5.388 15.266 -28.018 1.00 84.62 127 GLY A N 1
ATOM 1004 C CA . GLY A 1 127 ? 6.776 15.253 -27.565 1.00 84.62 127 GLY A CA 1
ATOM 1005 C C . GLY A 1 127 ? 7.098 14.256 -26.445 1.00 84.62 127 GLY A C 1
ATOM 1006 O O . GLY A 1 127 ? 8.172 14.365 -25.852 1.00 84.62 127 GLY A O 1
ATOM 1007 N N . TYR A 1 128 ? 6.214 13.308 -26.130 1.00 86.94 128 TYR A N 1
ATOM 1008 C CA . TYR A 1 128 ? 6.522 12.176 -25.256 1.00 86.94 128 TYR A CA 1
ATOM 1009 C C . TYR A 1 128 ? 7.314 11.113 -26.012 1.00 86.94 128 TYR A C 1
ATOM 1011 O O . TYR A 1 128 ? 7.169 10.937 -27.219 1.00 86.94 128 TYR A O 1
ATOM 1019 N N . MET A 1 129 ? 8.189 10.417 -25.293 1.00 87.88 129 MET A N 1
ATOM 1020 C CA . MET A 1 129 ? 9.101 9.426 -25.857 1.00 87.88 129 MET A CA 1
ATOM 1021 C C . MET A 1 129 ? 9.125 8.230 -24.915 1.00 87.88 129 MET A C 1
ATOM 1023 O O . MET A 1 129 ? 9.301 8.412 -23.711 1.00 87.88 129 MET A O 1
ATOM 1027 N N . TYR A 1 130 ? 8.941 7.024 -25.443 1.00 86.62 130 TYR A N 1
ATOM 1028 C CA . TYR A 1 130 ? 8.929 5.804 -24.643 1.00 86.62 130 TYR A CA 1
ATOM 1029 C C . TYR A 1 130 ? 10.353 5.405 -24.229 1.00 86.62 130 TYR A C 1
ATOM 1031 O O . TYR A 1 130 ? 11.307 5.697 -24.954 1.00 86.62 130 TYR A O 1
ATOM 1039 N N . PRO A 1 131 ? 10.532 4.745 -23.069 1.00 86.69 131 PRO A N 1
ATOM 1040 C CA . PRO A 1 131 ? 11.837 4.234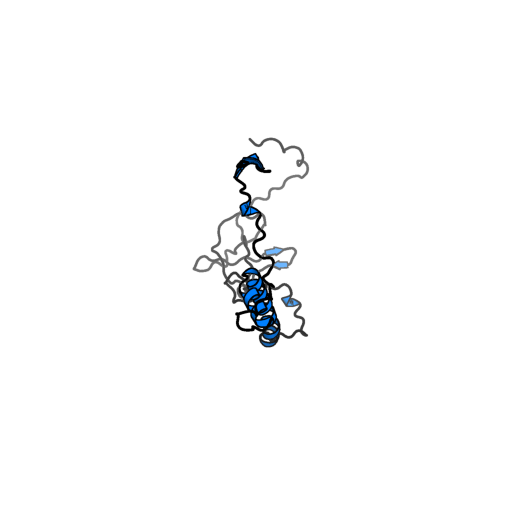 -22.672 1.00 86.69 131 PRO A CA 1
ATOM 1041 C C . PRO A 1 131 ? 12.333 3.195 -23.685 1.00 86.69 131 PRO A C 1
ATOM 1043 O O . PRO A 1 131 ? 11.599 2.280 -24.058 1.00 86.69 131 PRO A O 1
ATOM 1046 N N . GLY A 1 132 ? 13.583 3.341 -24.118 1.00 83.12 132 GLY A N 1
ATOM 1047 C CA . GLY A 1 132 ? 14.210 2.434 -25.073 1.00 83.12 132 GLY A CA 1
ATOM 1048 C C . GLY A 1 132 ? 14.635 1.108 -24.440 1.00 83.12 132 GLY A C 1
ATOM 1049 O O . GLY A 1 132 ? 14.860 1.007 -23.230 1.00 83.12 132 GLY A O 1
ATOM 1050 N N . GLU A 1 133 ? 14.781 0.075 -25.269 1.00 82.44 133 GLU A N 1
ATOM 1051 C CA . GLU A 1 133 ? 15.214 -1.248 -24.813 1.00 82.44 133 GLU A CA 1
ATOM 1052 C C . GLU A 1 133 ? 16.660 -1.221 -24.305 1.00 82.44 133 GLU A C 1
ATOM 1054 O O . GLU A 1 133 ? 17.570 -0.759 -24.995 1.00 82.44 133 GLU A O 1
ATOM 1059 N N . SER A 1 134 ? 16.898 -1.758 -23.111 1.00 74.06 134 SER A N 1
ATOM 1060 C CA . SER A 1 134 ? 18.242 -1.891 -22.545 1.00 74.06 134 SER A CA 1
ATOM 1061 C C . SER A 1 134 ? 18.703 -3.342 -22.625 1.00 74.06 134 SER A C 1
ATOM 1063 O O . SER A 1 134 ? 17.993 -4.241 -22.180 1.00 74.06 134 SER A O 1
ATOM 1065 N N . LYS A 1 135 ? 19.901 -3.591 -23.162 1.00 69.94 135 LYS A N 1
ATOM 1066 C CA . LYS A 1 135 ? 20.499 -4.934 -23.177 1.00 69.94 135 LYS A CA 1
ATOM 1067 C C . LYS A 1 135 ? 21.475 -5.083 -22.017 1.00 69.94 135 LYS A C 1
ATOM 1069 O O . LYS A 1 135 ? 22.472 -4.370 -21.958 1.00 69.94 135 LYS A O 1
ATOM 1074 N N . VAL A 1 136 ? 21.212 -6.028 -21.119 1.00 70.25 136 VAL A N 1
ATOM 1075 C CA . VAL A 1 136 ? 22.095 -6.359 -19.992 1.00 70.25 136 VAL A CA 1
ATOM 1076 C C . VAL A 1 136 ? 22.431 -7.843 -20.074 1.00 70.25 136 VAL A C 1
ATOM 1078 O O . VAL A 1 136 ? 21.539 -8.678 -19.991 1.00 70.25 136 VAL A O 1
ATOM 1081 N N . GLN A 1 137 ? 23.712 -8.176 -20.273 1.00 69.88 137 GLN A N 1
ATOM 1082 C CA . GLN A 1 137 ? 24.215 -9.564 -20.301 1.00 69.88 137 GLN A CA 1
ATOM 1083 C C . GLN A 1 137 ? 23.384 -10.524 -21.187 1.00 69.88 137 GLN A C 1
ATOM 1085 O O . GLN A 1 137 ? 23.080 -11.646 -20.799 1.00 69.88 137 GLN A O 1
ATOM 1090 N N . GLY A 1 138 ? 22.985 -10.074 -22.383 1.00 68.31 138 GLY A N 1
ATOM 1091 C CA . GLY A 1 138 ? 22.217 -10.885 -23.341 1.00 68.31 138 GLY A CA 1
ATOM 1092 C C . GLY A 1 138 ? 20.697 -10.883 -23.142 1.00 68.31 138 GLY A C 1
ATOM 1093 O O . GLY A 1 138 ? 19.988 -11.367 -24.019 1.00 68.31 138 GLY A O 1
ATOM 1094 N N . TYR A 1 139 ? 20.187 -10.281 -22.065 1.00 69.12 139 TYR A N 1
ATOM 1095 C CA . TYR A 1 139 ? 18.754 -10.089 -21.834 1.00 69.12 139 TYR A CA 1
ATOM 1096 C C . TYR A 1 139 ? 18.305 -8.692 -22.269 1.00 69.12 139 TYR A C 1
ATOM 1098 O O . TYR A 1 139 ? 18.953 -7.689 -21.957 1.00 69.12 139 TYR A O 1
ATOM 1106 N N . THR A 1 140 ? 17.182 -8.627 -22.985 1.00 71.25 140 THR A N 1
ATOM 1107 C CA . THR A 1 140 ? 16.487 -7.380 -23.324 1.00 71.25 140 THR A CA 1
ATOM 1108 C C . THR A 1 140 ? 15.536 -7.011 -22.197 1.00 71.25 140 THR A C 1
ATOM 1110 O O . THR A 1 140 ? 14.590 -7.741 -21.909 1.00 71.25 140 THR A O 1
ATOM 1113 N N . ILE A 1 141 ? 15.784 -5.870 -21.566 1.00 70.38 141 ILE A N 1
ATOM 1114 C CA . ILE A 1 141 ? 14.894 -5.269 -20.581 1.00 70.38 141 ILE A CA 1
ATOM 1115 C C . ILE A 1 141 ? 14.177 -4.126 -21.292 1.00 70.38 141 ILE A C 1
ATOM 1117 O O . ILE A 1 141 ? 14.781 -3.097 -21.608 1.00 70.38 141 ILE A O 1
ATOM 1121 N N . SER A 1 142 ? 12.896 -4.328 -21.571 1.00 75.44 142 SER A N 1
ATOM 1122 C CA . SER A 1 142 ? 12.013 -3.341 -22.183 1.00 75.44 142 SER A CA 1
ATOM 1123 C C . SER A 1 142 ? 10.747 -3.195 -21.348 1.00 75.44 142 SER A C 1
ATOM 1125 O O . SER A 1 142 ? 10.322 -4.121 -20.657 1.00 75.44 142 SER A O 1
ATOM 1127 N N . PHE A 1 143 ? 10.175 -1.994 -21.371 1.00 79.81 143 PHE A N 1
ATOM 1128 C CA . PHE A 1 143 ? 8.861 -1.758 -20.791 1.00 79.81 143 PHE A CA 1
ATOM 1129 C C . PHE A 1 143 ? 7.823 -2.055 -21.863 1.00 79.81 143 PHE A C 1
ATOM 1131 O O . PHE A 1 143 ? 7.898 -1.499 -22.961 1.00 79.81 143 PHE A O 1
ATOM 1138 N N . ASP A 1 144 ? 6.858 -2.916 -21.553 1.00 80.88 144 ASP A N 1
ATOM 1139 C CA . ASP A 1 144 ? 5.735 -3.129 -22.456 1.00 80.88 144 ASP A CA 1
ATOM 1140 C C . ASP A 1 144 ? 4.906 -1.841 -22.550 1.00 80.88 144 ASP A C 1
ATOM 1142 O O . ASP A 1 144 ? 4.576 -1.237 -21.526 1.00 80.88 144 ASP A O 1
ATOM 1146 N N . LYS A 1 145 ? 4.549 -1.414 -23.766 1.00 77.00 145 LYS A N 1
ATOM 1147 C CA . LYS A 1 145 ? 3.814 -0.155 -23.980 1.00 77.00 145 LYS A CA 1
ATOM 1148 C C . LYS A 1 145 ? 2.464 -0.139 -23.257 1.00 77.00 145 LYS A C 1
ATOM 1150 O O . LYS A 1 145 ? 2.048 0.925 -22.809 1.00 77.00 145 LYS A O 1
ATOM 1155 N N . GLY A 1 146 ? 1.810 -1.293 -23.112 1.00 79.19 146 GLY A N 1
ATOM 1156 C CA . GLY A 1 146 ? 0.545 -1.442 -22.392 1.00 79.19 146 GLY A CA 1
ATOM 1157 C C . GLY A 1 146 ? 0.685 -1.390 -20.868 1.00 79.19 146 GLY A C 1
ATOM 1158 O O . GLY A 1 146 ? -0.303 -1.159 -20.177 1.00 79.19 146 GLY A O 1
ATOM 1159 N N . SER A 1 147 ? 1.899 -1.564 -20.337 1.00 80.50 147 SER A N 1
ATOM 1160 C CA . SER A 1 147 ? 2.187 -1.501 -18.895 1.00 80.50 147 SER A CA 1
ATOM 1161 C C . SER A 1 147 ? 2.494 -0.092 -18.372 1.00 80.50 147 SER A C 1
ATOM 1163 O O . SER A 1 147 ? 2.594 0.114 -17.162 1.00 80.50 147 SER A O 1
ATOM 1165 N N . ILE A 1 148 ? 2.637 0.896 -19.262 1.00 85.38 148 ILE A N 1
ATOM 1166 C CA . ILE A 1 148 ? 3.016 2.265 -18.898 1.00 85.38 148 ILE A CA 1
ATOM 1167 C C . ILE A 1 148 ? 1.759 3.082 -18.603 1.00 85.38 148 ILE A C 1
ATOM 1169 O O . ILE A 1 148 ? 0.981 3.404 -19.496 1.00 85.38 148 ILE A O 1
ATOM 1173 N N . VAL A 1 149 ? 1.585 3.447 -17.333 1.00 85.06 149 VAL A N 1
ATOM 1174 C CA . VAL A 1 149 ? 0.418 4.206 -16.851 1.00 85.06 149 VAL A CA 1
ATOM 1175 C C . VAL A 1 149 ? 0.571 5.703 -17.110 1.00 85.06 149 VAL A C 1
ATOM 1177 O O . VAL A 1 149 ? -0.378 6.378 -17.498 1.00 85.06 149 VAL A O 1
ATOM 1180 N N . SER A 1 150 ? 1.770 6.239 -16.895 1.00 85.75 150 SER A N 1
ATOM 1181 C CA . SER A 1 150 ? 2.085 7.635 -17.176 1.00 85.75 150 SER A CA 1
ATOM 1182 C C . SER A 1 150 ? 3.553 7.782 -17.546 1.00 85.75 150 SER A C 1
ATOM 1184 O O . SER A 1 150 ? 4.412 7.014 -17.107 1.00 85.75 150 SER A O 1
ATOM 1186 N N . ILE A 1 151 ? 3.839 8.777 -18.381 1.00 87.00 151 ILE A N 1
ATOM 1187 C CA . ILE A 1 151 ? 5.196 9.122 -18.778 1.00 87.00 151 ILE A CA 1
ATOM 1188 C C . ILE A 1 151 ? 5.380 10.632 -18.678 1.00 87.00 151 ILE A C 1
ATOM 1190 O O . ILE A 1 151 ? 4.500 11.417 -19.033 1.00 87.00 151 ILE A O 1
ATOM 1194 N N . SER A 1 152 ? 6.521 11.045 -18.137 1.00 87.50 152 SER A N 1
ATOM 1195 C CA . SER A 1 152 ? 6.888 12.457 -18.078 1.00 87.50 152 SER A CA 1
ATOM 1196 C C . SER A 1 152 ? 7.604 12.867 -19.361 1.00 87.50 152 SER A C 1
ATOM 1198 O O . SER A 1 152 ? 8.190 12.037 -20.057 1.00 87.50 152 SER A O 1
ATOM 1200 N N . LYS A 1 153 ? 7.545 14.163 -19.692 1.00 87.12 153 LYS A N 1
ATOM 1201 C CA . LYS A 1 153 ? 8.283 14.679 -20.846 1.00 87.12 153 LYS A CA 1
ATOM 1202 C C . LYS A 1 153 ? 9.783 14.439 -20.640 1.00 87.12 153 LYS A C 1
ATOM 1204 O O . LYS A 1 153 ? 10.291 14.738 -19.552 1.00 87.12 153 LYS A O 1
ATOM 1209 N N . PRO A 1 154 ? 10.480 13.920 -21.659 1.00 86.19 154 PRO A N 1
ATOM 1210 C CA . PRO A 1 154 ? 11.897 13.624 -21.563 1.00 86.19 154 PRO A CA 1
ATOM 1211 C C . PRO A 1 154 ? 12.677 14.916 -21.329 1.00 86.19 154 PRO A C 1
ATOM 1213 O O . PRO A 1 154 ? 12.343 15.976 -21.859 1.00 86.19 154 PRO A O 1
ATOM 1216 N N . LYS A 1 155 ? 13.713 14.816 -20.500 1.00 86.81 155 LYS A N 1
ATOM 1217 C CA . LYS A 1 155 ? 14.659 15.898 -20.234 1.00 86.81 155 LYS A CA 1
ATOM 1218 C C . LYS A 1 155 ? 16.027 15.465 -20.726 1.00 86.81 155 LYS A C 1
ATOM 1220 O O . LYS A 1 155 ? 16.404 14.308 -20.548 1.00 86.81 155 LYS A O 1
ATOM 1225 N N . GLU A 1 156 ? 16.758 16.396 -21.322 1.00 85.00 156 GLU A N 1
ATOM 1226 C CA . GLU A 1 156 ? 18.152 16.163 -21.683 1.00 85.00 156 GLU A CA 1
ATOM 1227 C C . GLU A 1 156 ? 18.995 16.018 -20.410 1.00 85.00 156 GLU A C 1
ATOM 1229 O O . GLU A 1 156 ? 18.819 16.754 -19.436 1.00 85.00 156 GLU A O 1
ATOM 1234 N N . GLY A 1 157 ? 19.887 15.033 -20.404 1.00 82.12 157 GLY A N 1
ATOM 1235 C CA . GLY A 1 157 ? 20.745 14.717 -19.272 1.00 82.12 157 GLY A CA 1
ATOM 1236 C C . GLY A 1 157 ? 21.836 13.733 -19.671 1.00 82.12 157 GLY A C 1
ATOM 1237 O O . GLY A 1 157 ? 21.771 13.107 -20.729 1.00 82.12 157 GLY A O 1
ATOM 1238 N N . THR A 1 158 ? 22.852 13.602 -18.825 1.00 81.62 158 THR A N 1
ATOM 1239 C CA . THR A 1 158 ? 23.944 12.645 -19.017 1.00 81.62 158 THR A CA 1
ATOM 1240 C C . THR A 1 158 ? 23.682 11.370 -18.219 1.00 81.62 158 THR A C 1
ATOM 1242 O O . THR A 1 158 ? 23.037 11.384 -17.170 1.00 81.62 158 THR A O 1
ATOM 1245 N N . THR A 1 159 ? 24.172 10.239 -18.721 1.00 78.50 159 THR A N 1
ATOM 1246 C CA . THR A 1 159 ? 24.116 8.947 -18.030 1.00 78.50 159 THR A CA 1
ATOM 1247 C C . THR A 1 159 ? 25.479 8.274 -18.099 1.00 78.50 159 THR A C 1
ATOM 1249 O O . THR A 1 159 ? 26.190 8.397 -19.093 1.00 78.50 159 THR A O 1
ATOM 1252 N N . ASN A 1 160 ? 25.833 7.538 -17.046 1.00 76.31 160 ASN A N 1
ATOM 1253 C CA . ASN A 1 160 ? 27.073 6.758 -16.987 1.00 76.31 160 ASN A CA 1
ATOM 1254 C C . ASN A 1 160 ? 26.949 5.398 -17.701 1.00 76.31 160 ASN A C 1
ATOM 1256 O O . ASN A 1 160 ? 27.878 4.594 -17.667 1.00 76.31 160 ASN A O 1
ATOM 1260 N N . VAL A 1 1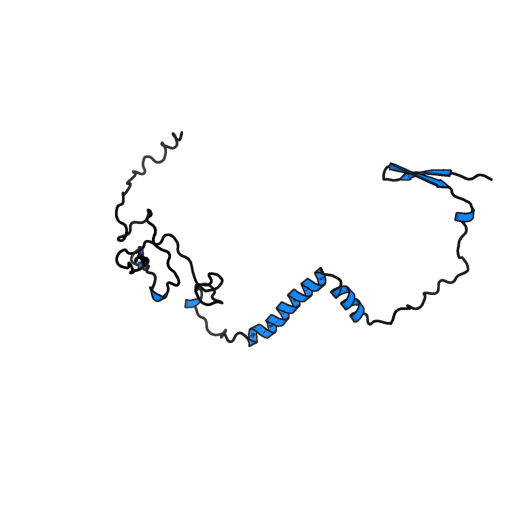61 ? 25.797 5.116 -18.318 1.00 76.75 161 VAL A N 1
ATOM 1261 C CA . VAL A 1 161 ? 25.526 3.869 -19.038 1.00 76.75 161 VAL A CA 1
ATOM 1262 C C . VAL A 1 161 ? 25.516 4.147 -20.537 1.00 76.75 161 VAL A C 1
ATOM 1264 O O . VAL A 1 161 ? 24.725 4.958 -21.014 1.00 76.75 161 VAL A O 1
ATOM 1267 N N . ALA A 1 162 ? 26.370 3.445 -21.284 1.00 76.44 162 ALA A N 1
ATOM 1268 C CA . ALA A 1 162 ? 26.357 3.501 -22.741 1.00 76.44 162 ALA A CA 1
ATOM 1269 C C . ALA A 1 162 ? 25.003 3.008 -23.278 1.00 76.44 162 ALA A C 1
ATOM 1271 O O . ALA A 1 162 ? 24.526 1.940 -22.895 1.00 76.44 162 ALA A O 1
ATOM 1272 N N . SER A 1 163 ? 24.385 3.785 -24.166 1.00 79.06 163 SER A N 1
ATOM 1273 C CA . SER A 1 163 ? 23.071 3.485 -24.733 1.00 79.06 163 SER A CA 1
ATOM 1274 C C . SER A 1 163 ? 23.029 3.848 -26.215 1.00 79.06 163 SER A C 1
ATOM 1276 O O . SER A 1 163 ? 23.537 4.911 -26.570 1.00 79.06 163 SER A O 1
ATOM 1278 N N . PRO A 1 164 ? 22.401 3.022 -27.075 1.00 82.81 164 PRO A N 1
ATOM 1279 C CA . PRO A 1 164 ? 22.271 3.315 -28.504 1.00 82.81 164 PRO A CA 1
ATOM 1280 C C . PRO A 1 164 ? 21.368 4.525 -28.793 1.00 82.81 164 PRO A C 1
ATOM 1282 O O . PRO A 1 164 ? 21.407 5.059 -29.895 1.00 82.81 164 PRO A O 1
ATOM 1285 N N . TYR A 1 165 ? 20.564 4.956 -27.817 1.00 84.81 165 TYR A N 1
ATOM 1286 C CA . TYR A 1 165 ? 19.661 6.105 -27.942 1.00 84.81 165 TYR A CA 1
ATOM 1287 C C . TYR A 1 165 ? 20.303 7.424 -27.483 1.00 84.81 165 TYR A C 1
ATOM 1289 O O . TYR A 1 165 ? 19.725 8.493 -27.673 1.00 84.81 165 TYR A O 1
ATOM 1297 N N . GLY A 1 166 ? 21.476 7.358 -26.845 1.00 79.38 166 GLY A N 1
ATOM 1298 C CA . GLY A 1 166 ? 22.246 8.532 -26.449 1.00 79.38 166 GLY A CA 1
ATOM 1299 C C . GLY A 1 166 ? 23.126 9.021 -27.596 1.00 79.38 166 GLY A C 1
ATOM 1300 O O . GLY A 1 166 ? 23.719 8.219 -28.311 1.00 79.38 166 GLY A O 1
ATOM 1301 N N . ASN A 1 167 ? 23.240 10.339 -27.748 1.00 82.25 167 ASN A N 1
ATOM 1302 C CA . ASN A 1 167 ? 24.169 10.953 -28.692 1.00 82.25 167 ASN A CA 1
ATOM 1303 C C . ASN A 1 167 ? 25.302 11.642 -27.932 1.00 82.25 167 ASN A C 1
ATOM 1305 O O . ASN A 1 167 ? 25.055 12.371 -26.973 1.00 82.25 167 ASN A O 1
ATOM 1309 N N . GLY A 1 168 ? 26.536 11.437 -28.397 1.00 78.81 168 GLY A N 1
ATOM 1310 C CA . GLY A 1 168 ? 27.732 11.956 -27.738 1.00 78.81 168 GLY A CA 1
ATOM 1311 C C . GLY A 1 168 ? 28.132 11.155 -26.495 1.00 78.81 168 GLY A C 1
ATOM 1312 O O . GLY A 1 168 ? 27.341 10.433 -25.893 1.00 78.81 168 GLY A O 1
ATOM 1313 N N . GLY A 1 169 ? 29.407 11.248 -26.133 1.00 77.12 169 GLY A N 1
ATOM 1314 C CA . GLY A 1 169 ? 29.968 10.562 -24.977 1.00 77.12 169 GLY A CA 1
ATOM 1315 C C . GLY A 1 169 ? 31.486 10.526 -25.050 1.00 77.12 169 GLY A C 1
ATOM 1316 O O . GLY A 1 169 ? 32.069 10.567 -26.133 1.00 77.12 169 GLY A O 1
ATOM 1317 N N . SER A 1 170 ? 32.133 10.454 -23.896 1.00 78.81 170 SER A N 1
ATOM 1318 C CA . SER A 1 170 ? 33.563 10.192 -23.794 1.00 78.81 170 SER A CA 1
ATOM 1319 C C . SER A 1 170 ? 33.777 8.960 -22.927 1.00 78.81 170 SER A C 1
ATOM 1321 O O . SER A 1 170 ? 33.066 8.731 -21.950 1.00 78.81 170 SER A O 1
ATOM 1323 N N . ILE A 1 171 ? 34.747 8.136 -23.309 1.00 78.19 171 ILE A N 1
ATOM 1324 C CA . ILE A 1 171 ? 35.198 7.014 -22.491 1.00 78.19 171 ILE A CA 1
ATOM 1325 C C . ILE A 1 171 ? 36.481 7.477 -21.818 1.00 78.19 171 ILE A C 1
ATOM 1327 O O . ILE A 1 171 ? 37.477 7.740 -22.491 1.00 78.19 171 ILE A O 1
ATOM 1331 N N . ILE A 1 172 ? 36.454 7.599 -20.494 1.00 78.25 172 ILE A N 1
ATOM 1332 C CA . ILE A 1 172 ? 37.654 7.900 -19.717 1.00 78.25 172 ILE A CA 1
ATOM 1333 C C . ILE A 1 172 ? 38.312 6.568 -19.372 1.00 78.25 172 ILE A C 1
ATOM 1335 O O . ILE A 1 172 ? 37.794 5.792 -18.571 1.00 78.25 172 ILE A O 1
ATOM 1339 N N . ILE A 1 173 ? 39.450 6.291 -20.004 1.00 82.00 173 ILE A N 1
ATOM 1340 C CA . ILE A 1 173 ? 40.280 5.130 -19.686 1.00 82.00 173 ILE A CA 1
ATOM 1341 C C . ILE A 1 173 ? 41.370 5.604 -18.728 1.00 82.00 173 ILE A C 1
ATOM 1343 O O . ILE A 1 173 ? 42.300 6.299 -19.133 1.00 82.00 173 ILE A O 1
ATOM 1347 N N . SER A 1 174 ? 41.260 5.233 -17.455 1.00 79.31 174 SER A N 1
ATOM 1348 C CA . SER A 1 174 ? 42.279 5.529 -16.445 1.00 79.31 174 SER A CA 1
ATOM 1349 C C . SER A 1 174 ? 43.080 4.270 -16.114 1.00 79.31 174 SER A C 1
ATOM 1351 O O . SER A 1 174 ? 42.517 3.210 -15.848 1.00 79.31 174 SER A O 1
ATOM 1353 N N . SER A 1 175 ? 44.412 4.381 -16.128 1.00 78.62 175 SER A N 1
ATOM 1354 C CA . SER A 1 175 ? 45.313 3.309 -15.689 1.00 78.62 175 SER A CA 1
ATOM 1355 C C . SER A 1 175 ? 45.256 3.180 -14.165 1.00 78.62 175 SER A C 1
ATOM 1357 O O . SER A 1 175 ? 45.493 4.152 -13.449 1.00 78.62 175 SER A O 1
ATOM 1359 N N . SER A 1 176 ? 44.981 1.979 -13.650 1.00 64.44 176 SER A N 1
ATOM 1360 C CA . SER A 1 176 ? 44.820 1.696 -12.212 1.00 64.44 176 SER A CA 1
ATOM 1361 C C . SER A 1 176 ? 46.089 1.901 -11.367 1.00 64.44 176 SER A C 1
ATOM 1363 O O . SER A 1 176 ? 46.049 1.762 -10.146 1.00 64.44 176 SER A O 1
ATOM 1365 N N . LYS A 1 177 ? 47.221 2.264 -11.985 1.00 54.69 177 LYS A N 1
ATOM 1366 C CA . LYS A 1 177 ? 48.518 2.452 -11.315 1.00 54.69 177 LYS A CA 1
ATOM 1367 C C . LYS A 1 177 ? 48.713 3.815 -10.625 1.00 54.69 177 LYS A C 1
ATOM 1369 O O . LYS A 1 177 ? 49.779 4.035 -10.065 1.00 54.69 177 LYS A O 1
ATOM 1374 N N . LEU A 1 178 ? 47.715 4.705 -10.639 1.00 52.81 178 LEU A N 1
ATOM 1375 C CA . LEU A 1 178 ? 47.783 6.071 -10.080 1.00 52.81 178 LEU A CA 1
ATOM 1376 C C . LEU A 1 178 ? 46.773 6.348 -8.944 1.00 52.81 178 LEU A C 1
ATOM 1378 O O . LEU A 1 178 ? 46.547 7.497 -8.586 1.00 52.81 178 LEU A O 1
ATOM 1382 N N . SER A 1 179 ? 46.171 5.318 -8.340 1.00 49.12 179 SER A N 1
ATOM 1383 C CA . SER A 1 179 ? 45.104 5.499 -7.334 1.00 49.12 179 SER A CA 1
ATOM 1384 C C . SER A 1 179 ? 45.558 6.039 -5.963 1.00 49.12 179 SER A C 1
ATOM 1386 O O . SER A 1 179 ? 44.702 6.263 -5.115 1.00 49.12 179 SER A O 1
ATOM 1388 N N . ASN A 1 180 ? 46.856 6.251 -5.712 1.00 45.03 180 ASN A N 1
ATOM 1389 C CA . ASN A 1 180 ? 47.359 6.594 -4.369 1.00 45.03 180 ASN A CA 1
ATOM 1390 C C . ASN A 1 180 ? 48.097 7.943 -4.255 1.00 45.03 180 ASN A C 1
ATOM 1392 O O . ASN A 1 180 ? 48.725 8.177 -3.228 1.00 45.03 180 ASN A O 1
ATOM 1396 N N . SER A 1 181 ? 48.064 8.836 -5.253 1.00 45.62 181 SER A N 1
ATOM 1397 C CA . SER A 1 181 ? 48.870 10.076 -5.190 1.00 45.62 181 SER A CA 1
ATOM 1398 C C . SER A 1 181 ? 48.184 11.353 -5.683 1.00 45.62 181 SER A C 1
ATOM 1400 O O . SER A 1 181 ? 48.866 12.282 -6.106 1.00 45.62 181 SER A O 1
ATOM 1402 N N . SER A 1 182 ? 46.853 11.430 -5.670 1.00 44.59 182 SER A N 1
ATOM 1403 C CA . SER A 1 182 ? 46.143 12.665 -6.060 1.00 44.59 182 SER A CA 1
ATOM 1404 C C . SER A 1 182 ? 44.977 13.002 -5.132 1.00 44.59 182 SER A C 1
ATOM 1406 O O . SER A 1 182 ? 44.002 13.617 -5.547 1.00 44.59 182 SER A O 1
ATOM 1408 N N . GLN A 1 183 ? 45.095 12.608 -3.862 1.00 43.16 183 GLN A N 1
ATOM 1409 C CA . GLN A 1 183 ? 44.292 13.150 -2.768 1.00 43.16 183 GLN A CA 1
ATOM 1410 C C . GLN A 1 183 ? 44.985 14.400 -2.198 1.00 43.16 183 GLN A C 1
ATOM 1412 O O . GLN A 1 183 ? 45.173 14.496 -1.000 1.00 43.16 183 GLN A O 1
ATOM 1417 N N . ASP A 1 184 ? 45.424 15.319 -3.053 1.00 44.31 184 ASP A N 1
ATOM 1418 C CA . ASP A 1 184 ? 45.916 16.639 -2.661 1.00 44.31 184 ASP A CA 1
ATOM 1419 C C . ASP A 1 184 ? 45.519 17.606 -3.782 1.00 44.31 184 ASP A C 1
ATOM 1421 O O . ASP A 1 184 ? 45.624 17.256 -4.957 1.00 44.31 184 ASP A O 1
ATOM 1425 N N . TYR A 1 185 ? 45.064 18.799 -3.395 1.00 38.28 185 TYR A N 1
ATOM 1426 C CA . TYR A 1 185 ? 44.524 19.902 -4.208 1.00 38.28 185 TYR A CA 1
ATOM 1427 C C . TYR A 1 185 ? 43.007 19.887 -4.466 1.00 38.28 185 TYR A C 1
ATOM 1429 O O . TYR A 1 185 ? 42.526 19.610 -5.563 1.00 38.28 185 TYR A O 1
ATOM 1437 N N . ILE A 1 186 ? 42.265 20.299 -3.433 1.00 42.00 186 ILE A N 1
ATOM 1438 C CA . ILE A 1 186 ? 41.068 21.135 -3.584 1.00 42.00 186 ILE A CA 1
ATOM 1439 C C . ILE A 1 186 ? 41.319 22.404 -2.757 1.00 42.00 186 ILE A C 1
ATOM 1441 O O . ILE A 1 186 ? 41.351 22.319 -1.530 1.00 42.00 186 ILE A O 1
ATOM 1445 N N . ASP A 1 187 ? 41.520 23.526 -3.449 1.00 37.56 187 ASP A N 1
ATOM 1446 C CA . ASP A 1 187 ? 41.033 24.851 -3.044 1.00 37.56 187 ASP A CA 1
ATOM 1447 C C . ASP A 1 187 ? 39.826 25.167 -3.942 1.00 37.56 187 ASP A C 1
ATOM 1449 O O . ASP A 1 187 ? 39.917 24.870 -5.161 1.00 37.56 187 ASP A O 1
#

Secondary structure (DSSP, 8-state):
---EEEEEE-TTS-EEEEEE-GGGGS-S-SS---------S----HHHHHHHHHHH-HHHHHHHHHHHHHHHHHHHHHHH----SS---TTTTTSPPBSS-TTSSSSBS-----SPPBPGGG--TTS--PBPPEEETTEEE---GGG----PPP-----SS--TT----------GGGTTS------

Foldseek 3Di:
DDFDWDWDADPVRDIDIDTDDPVVPPPPDPPDDPDPPPPPDDDDDPVVVVVVVQVVDPVSVVVCVVVVVVVVCVVVVVVVDPDDPVDDDVVCPPFQAAPDDPDPPPRHRDDDDPPAQFAPVQQDPVQFTARDWDDDPNDTDHDDPVNDPDGDHDDDDDDPDDDPRDDDDDDDDDDPPPPPPPPDDDD

pLDDT: mean 78.89, std 12.08, range [37.56, 96.88]

Sequence (187 aa):
MENKEFQYIDSGNVSHSINLNKDDFKLVQIDKSIHDTKFKNKPTTFFKDALKRFCKNKSSVTGAIILGVLLVLSFVLPVAISYDVDTQHPAEQFLPPKLFSAGTGFWDGTVEYKNKIADPSTKDENGYMYPGESKVQGYTISFDKGSIVSISKPKEGTTNVASPYGNGGSIIISSSKLSNSSQDYID

Radius of gyration: 41.08 Å; chains: 1; bounding box: 80×56×114 Å